Protein AF-A0A538FBY8-F1 (afdb_monomer)

Secondary structure (DSSP, 8-state):
-PPPP----S-SPTT--PPPGGG-PPPPPPP-PPPPPP------------PPP-SS---------PPP----------S--PPP--TTEEEEEEEEBGGG--S--SHHHHHHHHHHHHHHHHHTT-EEEEEEE-SSEEEEEEEESSS-HHHHHHHHHHHHHHHHHHHTT--S-SBSSSPEEEEE-SHHHHHHHHHHHHHHHHHTTS-SSGGG-TTBSHHHHTTSSPPPTTB-HHHHHTTT-SSHHHHHHHHHHHHHHHHHHTT-----------------PPPP-PPP------

Sequence (294 aa):
MSPLPCRQAADCPAGLRFPTRDRLPRPAHRPGPGTWSRTWSRGMSRDPVALRRFGGRFVAESQRATPFPVGSPTLEPMGRTPRIQFSGALYHVTTRGNAKQRVCLDDWDFVALVTRIGETVMRYGWVCHSYCLLGNHFHLSVATPEANLAKGMRILNGSYAQRFNRRYDRVGHVFQGRYGAELLRRHEHMLEVSRYIALNPVRAGICLRPELWPWSSYCATIGLEEPPPWLAVDALLAPFSDGPTRAAVRYGNFVEDGLRELGVRSGSARSVDLVQGHGRADSPRTRPRTRFER

Solvent-accessible surface area (backbone atoms only — not comparable to full-atom values): 18933 Å² total; per-residue (Å²): 139,83,85,81,80,88,85,81,89,78,84,69,81,88,79,81,85,71,87,72,86,88,81,67,87,79,82,79,84,77,84,81,90,79,85,81,83,89,84,87,80,86,85,79,88,77,83,80,85,82,83,83,90,74,83,97,68,94,72,88,77,76,75,75,76,72,77,74,78,93,66,80,79,75,79,69,69,89,63,75,80,80,80,93,68,45,63,63,39,33,31,46,34,38,45,46,14,28,94,68,34,68,70,29,92,50,69,70,42,47,51,53,48,55,52,41,49,43,55,34,31,61,74,64,57,34,46,30,51,36,39,24,54,72,37,25,36,39,40,36,35,36,33,24,61,47,62,45,63,71,62,39,51,51,50,43,54,48,55,49,40,53,51,51,24,67,75,66,78,50,83,83,72,53,46,62,63,81,66,47,73,45,79,45,91,47,72,70,52,50,53,52,49,44,40,50,44,42,43,39,48,35,76,70,67,75,37,96,45,48,78,74,44,85,55,34,41,46,37,32,52,52,67,78,40,83,62,57,96,60,50,36,42,66,75,64,31,51,89,60,32,97,45,68,72,60,4,16,53,47,49,47,51,58,39,49,53,56,41,50,75,71,69,52,75,79,74,85,72,76,80,89,83,81,89,86,86,87,88,83,81,85,80,83,84,82,80,91,79,92,80,86,90,132

Structure (mmCIF, N/CA/C/O backbone):
data_AF-A0A538FBY8-F1
#
_entry.id   AF-A0A538FBY8-F1
#
loop_
_atom_site.group_PDB
_atom_site.id
_atom_site.type_symbol
_atom_site.label_atom_id
_atom_site.label_alt_id
_atom_site.label_comp_id
_atom_site.label_asym_id
_atom_site.label_entity_id
_atom_site.label_seq_id
_atom_site.pdbx_PDB_ins_code
_atom_site.Cartn_x
_atom_site.Cartn_y
_atom_site.Cartn_z
_atom_site.occupancy
_atom_site.B_iso_or_equiv
_atom_site.auth_seq_id
_atom_site.auth_comp_id
_atom_site.auth_asym_id
_atom_site.auth_atom_id
_atom_site.pdbx_PDB_model_num
ATOM 1 N N . MET A 1 1 ? -42.681 20.618 5.984 1.00 40.38 1 MET A N 1
ATOM 2 C CA . MET A 1 1 ? -41.292 20.860 6.432 1.00 40.38 1 MET A CA 1
ATOM 3 C C . MET A 1 1 ? -40.388 19.949 5.620 1.00 40.38 1 MET A C 1
ATOM 5 O O . MET A 1 1 ? -40.337 18.756 5.882 1.00 40.38 1 MET A O 1
ATOM 9 N N . SER A 1 2 ? -39.800 20.489 4.555 1.00 26.11 2 SER A N 1
ATOM 10 C CA . SER A 1 2 ? -38.929 19.758 3.628 1.00 26.11 2 SER A CA 1
ATOM 11 C C . SER A 1 2 ? -37.511 19.642 4.202 1.00 26.11 2 SER A C 1
ATOM 13 O O . SER A 1 2 ? -37.046 20.606 4.815 1.00 26.11 2 SER A O 1
ATOM 15 N N . PRO A 1 3 ? -36.803 18.514 4.016 1.00 31.70 3 PRO A N 1
ATOM 16 C CA . PRO A 1 3 ? -35.420 18.387 4.453 1.00 31.70 3 PRO A CA 1
ATOM 17 C C . PRO A 1 3 ? -34.480 19.161 3.518 1.00 31.70 3 PRO A C 1
ATOM 19 O O . PRO A 1 3 ? -34.626 19.149 2.295 1.00 31.70 3 PRO A O 1
ATOM 22 N N . LEU A 1 4 ? -33.522 19.860 4.125 1.00 29.84 4 LEU A N 1
ATOM 23 C CA . LEU A 1 4 ? -32.499 20.670 3.464 1.00 29.84 4 LEU A CA 1
ATOM 24 C C . LEU A 1 4 ? -31.542 19.800 2.622 1.00 29.84 4 LEU A C 1
ATOM 26 O O . LEU A 1 4 ? -31.175 18.706 3.057 1.00 29.84 4 LEU A O 1
ATOM 30 N N . PRO A 1 5 ? -31.075 20.280 1.455 1.00 32.16 5 PRO A N 1
ATOM 31 C CA . PRO A 1 5 ? -30.118 19.553 0.633 1.00 32.16 5 PRO A CA 1
ATOM 32 C C . PRO A 1 5 ? -28.701 19.627 1.219 1.00 32.16 5 PRO A C 1
ATOM 34 O O . PRO A 1 5 ? -28.205 20.694 1.587 1.00 32.16 5 PRO A O 1
ATOM 37 N N . CYS A 1 6 ? -28.033 18.473 1.256 1.00 27.75 6 CYS A N 1
ATOM 38 C CA . CYS A 1 6 ? -26.624 18.325 1.602 1.00 27.75 6 CYS A CA 1
ATOM 39 C C . CYS A 1 6 ? -25.752 19.053 0.562 1.00 27.75 6 CYS A C 1
ATOM 41 O O . CYS A 1 6 ? -25.480 18.543 -0.523 1.00 27.75 6 CYS A O 1
ATOM 43 N N . ARG A 1 7 ? -25.325 20.276 0.891 1.00 33.34 7 ARG A N 1
ATOM 44 C CA . ARG A 1 7 ? -24.205 20.948 0.230 1.00 33.34 7 ARG A CA 1
ATOM 45 C C . ARG A 1 7 ? -22.910 20.366 0.790 1.00 33.34 7 ARG A C 1
ATOM 47 O O . ARG A 1 7 ? -22.620 20.626 1.949 1.00 33.34 7 ARG A O 1
ATOM 54 N N . GLN A 1 8 ? -22.154 19.625 -0.021 1.00 37.91 8 GLN A N 1
ATOM 55 C CA . GLN A 1 8 ? -20.680 19.647 -0.061 1.00 37.91 8 GLN A CA 1
ATOM 56 C C . GLN A 1 8 ? -20.162 18.637 -1.097 1.00 37.91 8 GLN A C 1
ATOM 58 O O . GLN A 1 8 ? -19.864 17.486 -0.799 1.00 37.91 8 GLN A O 1
ATOM 63 N N . ALA A 1 9 ? -20.050 19.113 -2.337 1.00 33.00 9 ALA A N 1
ATOM 64 C CA . ALA A 1 9 ? -19.231 18.516 -3.392 1.00 33.00 9 ALA A CA 1
ATOM 65 C C . ALA A 1 9 ? -18.114 19.485 -3.844 1.00 33.00 9 ALA A C 1
ATOM 67 O O . ALA A 1 9 ? -17.591 19.346 -4.942 1.00 33.00 9 ALA A O 1
ATOM 68 N N . ALA A 1 10 ? -17.771 20.493 -3.029 1.00 29.11 10 ALA A N 1
ATOM 69 C CA . ALA A 1 10 ? -16.937 21.621 -3.460 1.00 29.11 10 ALA A CA 1
ATOM 70 C C . ALA A 1 10 ? -15.501 21.652 -2.897 1.00 29.11 10 ALA A C 1
ATOM 72 O O . ALA A 1 10 ? -14.718 22.461 -3.373 1.00 29.11 10 ALA A O 1
ATOM 73 N N . ASP A 1 11 ? -15.115 20.753 -1.982 1.00 30.31 11 ASP A N 1
ATOM 74 C CA . ASP A 1 11 ? -13.780 20.781 -1.345 1.00 30.31 11 ASP A CA 1
ATOM 75 C C . ASP A 1 11 ? -12.953 19.504 -1.602 1.00 30.31 11 ASP A C 1
ATOM 77 O O . ASP A 1 11 ? -12.283 18.976 -0.714 1.00 30.31 11 ASP A O 1
ATOM 81 N N . CYS A 1 12 ? -12.992 18.971 -2.828 1.00 31.17 12 CYS A N 1
ATOM 82 C CA . CYS A 1 12 ? -11.960 18.038 -3.290 1.00 31.17 12 CYS A CA 1
ATOM 83 C C . CYS A 1 12 ? -10.823 18.850 -3.930 1.00 31.17 12 CYS A C 1
ATOM 85 O O . CYS A 1 12 ? -11.097 19.578 -4.886 1.00 31.17 12 CYS A O 1
ATOM 87 N N . PRO A 1 13 ? -9.557 18.733 -3.478 1.00 31.58 13 PRO A N 1
ATOM 88 C CA . PRO A 1 13 ? -8.446 19.355 -4.188 1.00 31.58 13 PRO A CA 1
ATOM 89 C C . PRO A 1 13 ? -8.396 18.811 -5.622 1.00 31.58 13 PRO A C 1
ATOM 91 O O . PRO A 1 13 ? -8.328 17.600 -5.852 1.00 31.58 13 PRO A O 1
ATOM 94 N N . ALA A 1 14 ? -8.492 19.725 -6.586 1.00 32.03 14 ALA A N 1
ATOM 95 C CA . ALA A 1 14 ? -8.423 19.428 -8.006 1.00 32.03 14 ALA A CA 1
ATOM 96 C C . ALA A 1 14 ? -7.055 18.808 -8.336 1.00 32.03 14 ALA A C 1
ATOM 98 O O . ALA A 1 14 ? -6.020 19.417 -8.082 1.00 32.03 14 ALA A O 1
ATOM 99 N N . GLY A 1 15 ? -7.049 17.590 -8.888 1.00 31.20 15 GLY A N 1
ATOM 100 C CA . GLY A 1 15 ? -5.815 16.932 -9.340 1.00 31.20 15 GLY A CA 1
ATOM 101 C C . GLY A 1 15 ? -5.874 15.409 -9.457 1.00 31.20 15 GLY A C 1
ATOM 102 O O . GLY A 1 15 ? -5.059 14.824 -10.158 1.00 31.20 15 GLY A O 1
ATOM 103 N N . LEU A 1 16 ? -6.851 14.743 -8.838 1.00 35.12 16 LEU A N 1
ATOM 104 C CA . LEU A 1 16 ? -6.979 13.284 -8.919 1.00 35.12 16 LEU A CA 1
ATOM 105 C C . LEU A 1 16 ? -7.923 12.883 -10.062 1.00 35.12 16 LEU A C 1
ATOM 107 O O . LEU A 1 16 ? -9.131 12.750 -9.867 1.00 35.12 16 LEU A O 1
ATOM 111 N N . ARG A 1 17 ? -7.384 12.702 -11.274 1.00 32.81 17 ARG A N 1
ATOM 112 C CA . ARG A 1 17 ? -8.102 12.016 -12.360 1.00 32.81 17 ARG A CA 1
ATOM 113 C C . ARG A 1 17 ? -7.837 10.514 -12.242 1.00 32.81 17 ARG A C 1
ATOM 115 O O . ARG A 1 17 ? -6.771 10.049 -12.617 1.00 32.81 17 ARG A O 1
ATOM 122 N N . PHE A 1 18 ? -8.807 9.769 -11.717 1.00 42.12 18 PHE A N 1
ATOM 123 C CA . PHE A 1 18 ? -8.836 8.305 -11.801 1.00 42.12 18 PHE A CA 1
ATOM 124 C C . PHE A 1 18 ? -9.577 7.873 -13.080 1.00 42.12 18 PHE A C 1
ATOM 126 O O . PHE A 1 18 ? -10.451 8.618 -13.541 1.00 42.12 18 PHE A O 1
ATOM 133 N N . PRO A 1 19 ? -9.258 6.707 -13.672 1.00 36.34 19 PRO A N 1
ATOM 134 C CA . PRO A 1 19 ? -9.924 6.238 -14.883 1.00 36.34 19 PRO A CA 1
ATOM 135 C C . PRO A 1 19 ? -11.438 6.092 -14.672 1.00 36.34 19 PRO A C 1
ATOM 137 O O . PRO A 1 19 ? -11.906 5.593 -13.647 1.00 36.34 19 PRO A O 1
ATOM 140 N N . THR A 1 20 ? -12.216 6.557 -15.652 1.00 36.16 20 THR A N 1
ATOM 141 C CA . THR A 1 20 ? -13.672 6.421 -15.664 1.00 36.16 20 THR A CA 1
ATOM 142 C C . THR A 1 20 ? -14.097 4.980 -15.946 1.00 36.16 20 THR A C 1
ATOM 144 O O . THR A 1 20 ? -13.416 4.201 -16.610 1.00 36.16 20 THR A O 1
ATOM 147 N N . ARG A 1 21 ? -15.279 4.660 -15.420 1.00 37.44 21 ARG A N 1
ATOM 148 C CA . ARG A 1 21 ? -15.935 3.354 -15.246 1.00 37.44 21 ARG A CA 1
ATOM 149 C C . ARG A 1 21 ? -16.088 2.458 -16.496 1.00 37.44 21 ARG A C 1
ATOM 151 O O . ARG A 1 21 ? -16.527 1.321 -16.356 1.00 37.44 21 ARG A O 1
ATOM 158 N N . ASP A 1 22 ? -15.727 2.918 -17.691 1.00 33.84 22 ASP A N 1
ATOM 159 C CA . ASP A 1 22 ? -16.137 2.299 -18.965 1.00 33.84 22 ASP A CA 1
ATOM 160 C C . ASP A 1 22 ? -15.189 1.214 -19.512 1.00 33.84 22 ASP A C 1
ATOM 162 O O . ASP A 1 22 ? -15.377 0.738 -20.631 1.00 33.84 22 ASP A O 1
ATOM 166 N N . ARG A 1 23 ? -14.176 0.773 -18.750 1.00 35.31 23 ARG A N 1
ATOM 167 C CA . ARG A 1 23 ? -13.201 -0.242 -19.211 1.00 35.31 23 ARG A CA 1
ATOM 168 C C . ARG A 1 23 ? -12.954 -1.417 -18.258 1.00 35.31 23 ARG A C 1
ATOM 170 O O . ARG A 1 23 ? -11.875 -1.998 -18.287 1.00 35.31 23 ARG A O 1
ATOM 177 N N . LEU A 1 24 ? -13.932 -1.820 -17.443 1.00 41.44 24 LEU A N 1
ATOM 178 C CA . LEU A 1 24 ? -13.795 -3.025 -16.608 1.00 41.44 24 LEU A CA 1
ATOM 179 C C . LEU A 1 24 ? -14.890 -4.065 -16.905 1.00 41.44 24 LEU A C 1
ATOM 181 O O . LEU A 1 24 ? -16.078 -3.730 -16.862 1.00 41.44 24 LEU A O 1
ATOM 185 N N . PRO A 1 25 ? -14.536 -5.337 -17.181 1.00 31.50 25 PRO A N 1
ATOM 186 C CA . PRO A 1 25 ? -15.515 -6.414 -17.243 1.00 31.50 25 PRO A CA 1
ATOM 187 C C . PRO A 1 25 ? -16.121 -6.662 -15.854 1.00 31.50 25 PRO A C 1
ATOM 189 O O . PRO A 1 25 ? -15.425 -6.707 -14.840 1.00 31.50 25 PRO A O 1
ATOM 192 N N . ARG A 1 26 ? -17.449 -6.824 -15.809 1.00 30.95 26 ARG A N 1
ATOM 193 C CA . ARG A 1 26 ? -18.202 -7.095 -14.576 1.00 30.95 26 ARG A CA 1
ATOM 194 C C . ARG A 1 26 ? -17.799 -8.460 -13.993 1.00 30.95 2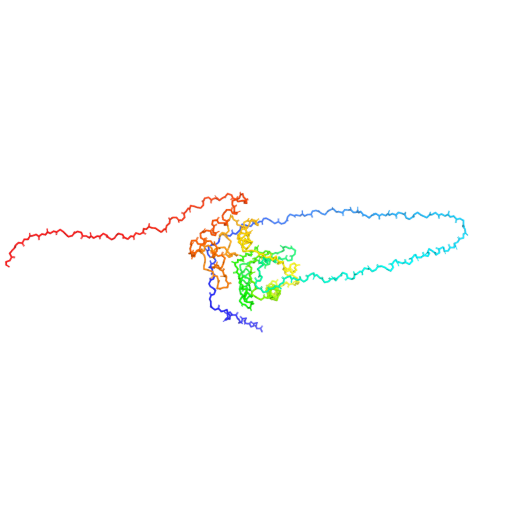6 ARG A C 1
ATOM 196 O O . ARG A 1 26 ? -17.787 -9.436 -14.743 1.00 30.95 26 ARG A O 1
ATOM 203 N N . PRO A 1 27 ? -17.542 -8.586 -12.678 1.00 33.16 27 PRO A N 1
ATOM 204 C CA . PRO A 1 27 ? -17.330 -9.891 -12.068 1.00 33.16 27 PRO A CA 1
ATOM 205 C C . PRO A 1 27 ? -18.638 -10.695 -12.043 1.00 33.16 27 PRO A C 1
ATOM 207 O O . PRO A 1 27 ? -19.702 -10.178 -11.698 1.00 33.16 27 PRO A O 1
ATOM 210 N N . ALA A 1 28 ? -18.545 -11.972 -12.415 1.00 35.59 28 ALA A N 1
ATOM 211 C CA . ALA A 1 28 ? -19.659 -12.911 -12.421 1.00 35.59 28 ALA A CA 1
ATOM 212 C C . ALA A 1 28 ? -20.230 -13.133 -11.006 1.00 35.59 28 ALA A C 1
ATOM 214 O O . ALA A 1 28 ? -19.491 -13.284 -10.029 1.00 35.59 28 ALA A O 1
ATOM 215 N N . HIS A 1 29 ? -21.561 -13.184 -10.912 1.00 33.16 29 HIS A N 1
ATOM 216 C CA . HIS A 1 29 ? -22.292 -13.563 -9.704 1.00 33.16 29 HIS A CA 1
ATOM 217 C C . HIS A 1 29 ? -21.871 -14.961 -9.222 1.00 33.16 29 HIS A C 1
ATOM 219 O O . HIS A 1 29 ? -21.860 -15.912 -10.002 1.00 33.16 29 HIS A O 1
ATOM 225 N N . ARG A 1 30 ? -21.571 -15.108 -7.923 1.00 34.31 30 ARG A N 1
ATOM 226 C CA . ARG A 1 30 ? -21.484 -16.424 -7.266 1.00 34.31 30 ARG A CA 1
ATOM 227 C C . ARG A 1 30 ? -22.838 -16.819 -6.651 1.00 34.31 30 ARG A C 1
ATOM 229 O O . ARG A 1 30 ? -23.560 -15.924 -6.207 1.00 34.31 30 ARG A O 1
ATOM 236 N N . PRO A 1 31 ? -23.171 -18.125 -6.595 1.00 32.53 31 PRO A N 1
ATOM 237 C CA . PRO A 1 31 ? -24.437 -18.611 -6.053 1.00 32.53 31 PRO A CA 1
ATOM 238 C C . PRO A 1 31 ? -24.503 -18.506 -4.520 1.00 32.53 31 PRO A C 1
ATOM 240 O O . PRO A 1 31 ? -23.477 -18.451 -3.841 1.00 32.53 31 PRO A O 1
ATOM 243 N N . GLY A 1 32 ? -25.738 -18.447 -4.009 1.00 33.09 32 GLY A N 1
ATOM 244 C CA . GLY A 1 32 ? -26.102 -18.155 -2.620 1.00 33.09 32 GLY A CA 1
ATOM 245 C C . GLY A 1 32 ? -25.770 -19.237 -1.574 1.00 33.09 32 GLY A C 1
ATOM 246 O O . GLY A 1 32 ? -25.189 -20.274 -1.891 1.00 33.09 32 GLY A O 1
ATOM 247 N N . PRO A 1 33 ? -26.109 -18.978 -0.296 1.00 34.19 33 PRO A N 1
ATOM 248 C CA . PRO A 1 33 ? -25.604 -19.732 0.847 1.00 34.19 33 PRO A CA 1
ATOM 249 C C . PRO A 1 33 ? -26.336 -21.068 1.040 1.00 34.19 33 PRO A C 1
ATOM 251 O O . PRO A 1 33 ? -27.533 -21.101 1.315 1.00 34.19 33 PRO A O 1
ATOM 254 N N . GLY A 1 34 ? -25.586 -22.168 0.953 1.00 29.89 34 GLY A N 1
ATOM 255 C CA . GLY A 1 34 ? -26.026 -23.496 1.377 1.00 29.89 34 GLY A CA 1
ATOM 256 C C . GLY A 1 34 ? -26.113 -23.607 2.903 1.00 29.89 34 GLY A C 1
ATOM 257 O O . GLY A 1 34 ? -25.235 -23.155 3.640 1.00 29.89 34 GLY A O 1
ATOM 258 N N . THR A 1 35 ? -27.207 -24.205 3.355 1.00 28.14 35 THR A N 1
ATOM 259 C CA . THR A 1 35 ? -27.582 -24.528 4.735 1.00 28.14 35 THR A CA 1
ATOM 260 C C . THR A 1 35 ? -26.558 -25.420 5.440 1.00 28.14 35 THR A C 1
ATOM 262 O O . THR A 1 35 ? -26.273 -26.520 4.974 1.00 28.14 35 THR A O 1
ATOM 265 N N . TRP A 1 36 ? -26.066 -24.989 6.604 1.00 28.16 36 TRP A N 1
ATOM 266 C CA . TRP A 1 36 ? -25.273 -25.825 7.510 1.00 28.16 36 TRP A CA 1
ATOM 267 C C . TRP A 1 36 ? -26.183 -26.454 8.569 1.00 28.16 36 TRP A C 1
ATOM 269 O O . TRP A 1 36 ? -26.806 -25.755 9.371 1.00 28.16 36 TRP A O 1
ATOM 279 N N . SER A 1 37 ? -26.262 -27.784 8.565 1.00 28.20 37 SER A N 1
ATOM 280 C CA . SER A 1 37 ? -26.958 -28.588 9.566 1.00 28.20 37 SER A CA 1
ATOM 281 C C . SER A 1 37 ? -26.203 -28.591 10.897 1.00 28.20 37 SER A C 1
ATOM 283 O O . SER A 1 37 ? -24.996 -28.828 10.959 1.00 28.20 37 SER A O 1
ATOM 285 N N . ARG A 1 38 ? -26.950 -28.337 11.974 1.00 29.95 38 ARG A N 1
ATOM 286 C CA . ARG A 1 38 ? -26.519 -28.425 13.371 1.00 29.95 38 ARG A CA 1
ATOM 287 C C . ARG A 1 38 ? -26.407 -29.887 13.794 1.00 29.95 38 ARG A C 1
ATOM 289 O O . ARG A 1 38 ? -27.424 -30.563 13.787 1.00 29.95 38 ARG A O 1
ATOM 296 N N . THR A 1 39 ? -25.251 -30.303 14.300 1.00 27.92 39 THR A N 1
ATOM 297 C CA . THR A 1 39 ? -25.137 -31.376 15.305 1.00 27.92 39 THR A CA 1
ATOM 298 C C . THR A 1 39 ? -23.788 -31.267 16.009 1.00 27.92 39 THR A C 1
ATOM 300 O O . THR A 1 39 ? -22.769 -31.654 15.451 1.00 27.92 39 THR A O 1
ATOM 303 N N . TRP A 1 40 ? -23.785 -30.761 17.241 1.00 26.30 40 TRP A N 1
ATOM 304 C CA . TRP A 1 40 ? -22.757 -31.081 18.231 1.00 26.30 40 TRP A CA 1
ATOM 305 C C . TRP A 1 40 ? -23.472 -31.355 19.550 1.00 26.30 40 TRP A C 1
ATOM 307 O O . TRP A 1 40 ? -23.986 -30.452 20.209 1.00 26.30 40 TRP A O 1
ATOM 317 N N . SER A 1 41 ? -23.551 -32.639 19.877 1.00 30.52 41 SER A N 1
ATOM 318 C CA . SER A 1 41 ? -24.074 -33.164 21.129 1.00 30.52 41 SER A CA 1
ATOM 319 C C . SER A 1 41 ? -22.909 -33.471 22.066 1.00 30.52 41 SER A C 1
ATOM 321 O O . SER A 1 41 ? -21.999 -34.197 21.693 1.00 30.52 41 SER A O 1
ATOM 323 N N . ARG A 1 42 ? -23.012 -32.933 23.287 1.00 31.31 42 ARG A N 1
ATOM 324 C CA . ARG A 1 42 ? -22.592 -33.500 24.583 1.00 31.31 42 ARG A CA 1
ATOM 325 C C . ARG A 1 42 ? -21.172 -34.079 24.708 1.00 31.31 42 ARG A C 1
ATOM 327 O O . ARG A 1 42 ? -20.890 -35.186 24.278 1.00 31.31 42 ARG A O 1
ATOM 334 N N . GLY A 1 43 ? -20.368 -33.391 25.517 1.00 29.23 43 GLY A N 1
ATOM 335 C CA . GLY A 1 43 ? -19.177 -33.928 26.176 1.00 29.23 43 GLY A CA 1
ATOM 336 C C . GLY A 1 43 ? -18.952 -33.240 27.525 1.00 29.23 43 GLY A C 1
ATOM 337 O O . GLY A 1 43 ? -17.972 -32.529 27.697 1.00 29.23 43 GLY A O 1
ATOM 338 N N . MET A 1 44 ? -19.900 -33.375 28.459 1.00 31.19 44 MET A N 1
ATOM 339 C CA . MET A 1 44 ? -19.681 -33.033 29.871 1.00 31.19 44 MET A CA 1
ATOM 340 C C . MET A 1 44 ? -19.104 -34.271 30.562 1.00 31.19 44 MET A C 1
ATOM 342 O O . MET A 1 44 ? -19.831 -35.244 30.759 1.00 31.19 44 MET A O 1
ATOM 346 N N . SER A 1 45 ? -17.817 -34.235 30.918 1.00 32.88 45 SER A N 1
ATOM 347 C CA . SER A 1 45 ? -17.241 -35.197 31.860 1.00 32.88 45 SER A CA 1
ATOM 348 C C . SER A 1 45 ? -17.834 -34.936 33.245 1.00 32.88 45 SER A C 1
ATOM 350 O O . SER A 1 45 ? -17.769 -33.815 33.753 1.00 32.88 45 SER A O 1
ATOM 352 N N . ARG A 1 46 ? -18.467 -35.955 33.826 1.00 35.84 46 ARG A N 1
ATOM 353 C CA . ARG A 1 46 ? -18.857 -36.006 35.236 1.00 35.84 46 ARG A CA 1
ATOM 354 C C . ARG A 1 46 ? -17.904 -36.987 35.903 1.00 35.84 46 ARG A C 1
ATOM 356 O O . ARG A 1 46 ? -18.126 -38.188 35.792 1.00 35.84 46 ARG A O 1
ATOM 363 N N . ASP A 1 47 ? -16.890 -36.487 36.595 1.00 38.88 47 ASP A N 1
ATOM 364 C CA . ASP A 1 47 ? -16.117 -37.323 37.511 1.00 38.88 47 ASP A CA 1
ATOM 365 C C . ASP A 1 47 ? -16.908 -37.474 38.822 1.00 38.88 47 ASP A C 1
ATOM 367 O O . ASP A 1 47 ? -17.253 -36.467 39.451 1.00 38.88 47 ASP A O 1
ATOM 371 N N . PRO A 1 48 ? -17.259 -38.699 39.250 1.00 40.56 48 PRO A N 1
ATOM 372 C CA . PRO A 1 48 ? -17.914 -38.910 40.530 1.00 40.56 48 PRO A CA 1
ATOM 373 C C . PRO A 1 48 ? -16.890 -38.826 41.669 1.00 40.56 48 PRO A C 1
ATOM 375 O O . PRO A 1 48 ? -15.916 -39.576 41.720 1.00 40.56 48 PRO A O 1
ATOM 378 N N . VAL A 1 49 ? -17.147 -37.934 42.627 1.00 44.09 49 VAL A N 1
ATOM 379 C CA . VAL A 1 49 ? -16.429 -37.879 43.906 1.00 44.09 49 VAL A CA 1
ATOM 380 C C . VAL A 1 49 ? -16.725 -39.160 44.690 1.00 44.09 49 VAL A C 1
ATOM 382 O O . VAL A 1 49 ? -17.858 -39.404 45.105 1.00 44.09 49 VAL A O 1
ATOM 385 N N . ALA A 1 50 ? -15.701 -39.985 44.899 1.00 36.47 50 ALA A N 1
ATOM 386 C CA . ALA A 1 50 ? -15.788 -41.179 45.728 1.00 36.47 50 ALA A CA 1
ATOM 387 C C . ALA A 1 50 ? -15.755 -40.799 47.220 1.00 36.47 50 ALA A C 1
ATOM 389 O O . ALA A 1 50 ? -14.708 -40.457 47.766 1.00 36.47 50 ALA A O 1
ATOM 390 N N . LEU A 1 51 ? -16.902 -40.886 47.894 1.00 35.78 51 LEU A N 1
ATOM 391 C CA . LEU A 1 51 ? -17.002 -40.830 49.355 1.00 35.78 51 LEU A CA 1
ATOM 392 C C . LEU A 1 51 ? -16.726 -42.221 49.944 1.00 35.78 51 LEU A C 1
ATOM 394 O O . LEU A 1 51 ? -17.481 -43.162 49.703 1.00 35.78 51 LEU A O 1
ATOM 398 N N . ARG A 1 52 ? -15.671 -42.352 50.759 1.00 37.56 52 ARG A N 1
ATOM 399 C CA . ARG A 1 52 ? -15.479 -43.507 51.653 1.00 37.56 52 ARG A CA 1
ATOM 400 C C . ARG A 1 52 ? -15.873 -43.128 53.077 1.00 37.56 52 ARG A C 1
ATOM 402 O O . ARG A 1 52 ? -15.505 -42.070 53.575 1.00 37.56 52 ARG A O 1
ATOM 409 N N . ARG A 1 53 ? -16.626 -44.017 53.726 1.00 32.53 53 ARG A N 1
ATOM 410 C CA . ARG A 1 53 ? -17.130 -43.879 55.096 1.00 32.53 53 ARG A CA 1
ATOM 411 C C . ARG A 1 53 ? -16.261 -44.725 56.029 1.00 32.53 53 ARG A C 1
ATOM 413 O O . ARG A 1 53 ? -16.170 -45.930 55.823 1.00 32.53 53 ARG A O 1
ATOM 420 N N . PHE A 1 54 ? -15.679 -44.117 57.061 1.00 35.84 54 PHE A N 1
ATOM 421 C CA . PHE A 1 54 ? -15.093 -44.828 58.202 1.00 35.84 54 PHE A CA 1
ATOM 422 C C . PHE A 1 54 ? -15.533 -44.160 59.513 1.00 35.84 54 PHE A C 1
ATOM 424 O O . PHE A 1 54 ? -15.378 -42.958 59.686 1.00 35.84 54 PHE A O 1
ATOM 431 N N . GLY A 1 55 ? -16.111 -44.957 60.417 1.00 44.34 55 GLY A N 1
ATOM 432 C CA . GLY A 1 55 ? -16.049 -44.758 61.871 1.00 44.34 55 GLY A CA 1
ATOM 433 C C . GLY A 1 55 ? -16.457 -43.406 62.474 1.00 44.34 55 GLY A C 1
ATOM 434 O O . GLY A 1 55 ? -15.650 -42.791 63.154 1.00 44.34 55 GLY A O 1
ATOM 435 N N . GLY A 1 56 ? -17.716 -42.985 62.327 1.00 50.75 56 GLY A N 1
ATOM 436 C CA . GLY A 1 56 ? -18.494 -42.355 63.415 1.00 50.75 56 GLY A CA 1
ATOM 437 C C . GLY A 1 56 ? -18.010 -41.080 64.137 1.00 50.75 56 GLY A C 1
ATOM 438 O O . GLY A 1 56 ? -18.649 -40.718 65.121 1.00 50.75 56 GLY A O 1
ATOM 439 N N . ARG A 1 57 ? -16.957 -40.373 63.707 1.00 41.62 57 ARG A N 1
ATOM 440 C CA . ARG A 1 57 ? -16.562 -39.062 64.263 1.00 41.62 57 ARG A CA 1
ATOM 441 C C . ARG A 1 57 ? -16.022 -38.147 63.165 1.00 41.62 57 ARG A C 1
ATOM 443 O O . ARG A 1 57 ? -15.060 -38.491 62.489 1.00 41.62 57 ARG A O 1
ATOM 450 N N . PHE A 1 58 ? -16.634 -36.975 63.001 1.00 38.09 58 PHE A N 1
ATOM 451 C CA . PHE A 1 58 ? -16.109 -35.916 62.141 1.00 38.09 58 PHE A CA 1
ATOM 452 C C . PHE A 1 58 ? -15.064 -35.122 62.927 1.00 38.09 58 PHE A C 1
ATOM 454 O O . PHE A 1 58 ? -15.411 -34.378 63.841 1.00 38.09 58 PHE A O 1
ATOM 461 N N . VAL A 1 59 ? -13.791 -35.279 62.574 1.00 43.75 59 VAL A N 1
ATOM 462 C CA . VAL A 1 59 ? -12.736 -34.329 62.933 1.00 43.75 59 VAL A CA 1
ATOM 463 C C . VAL A 1 59 ? -12.256 -33.739 61.616 1.00 43.75 59 VAL A C 1
ATOM 465 O O . VAL A 1 59 ? -11.814 -34.473 60.735 1.00 43.75 59 VAL A O 1
ATOM 468 N N . ALA A 1 60 ? -12.427 -32.429 61.439 1.00 40.62 60 ALA A N 1
ATOM 469 C CA . ALA A 1 60 ? -11.893 -31.734 60.279 1.00 40.62 60 ALA A CA 1
ATOM 470 C C . ALA A 1 60 ? -10.369 -31.692 60.419 1.00 40.62 60 ALA A C 1
ATOM 472 O O . ALA A 1 60 ? -9.824 -30.882 61.166 1.00 40.62 60 ALA A O 1
ATOM 473 N N . GLU A 1 61 ? -9.687 -32.599 59.731 1.00 40.28 61 GLU A N 1
ATOM 474 C CA . GLU A 1 61 ? -8.244 -32.534 59.575 1.00 40.28 61 GLU A CA 1
ATOM 475 C C . GLU A 1 61 ? -7.941 -31.335 58.675 1.00 40.28 61 GLU A C 1
ATOM 477 O O . GLU A 1 61 ? -8.149 -31.369 57.459 1.00 40.28 61 GLU A O 1
ATOM 482 N N . SER A 1 62 ? -7.542 -30.220 59.293 1.00 51.53 62 SER A N 1
ATOM 483 C CA . SER A 1 62 ? -7.067 -29.063 58.553 1.00 51.53 62 SER A CA 1
ATOM 484 C C . SER A 1 62 ? -5.764 -29.469 57.879 1.00 51.53 62 SER A C 1
ATOM 486 O O . SER A 1 62 ? -4.695 -29.543 58.485 1.00 51.53 62 SER A O 1
ATOM 488 N N . GLN A 1 63 ? -5.864 -29.777 56.590 1.00 48.53 63 GLN A N 1
ATOM 489 C CA . GLN A 1 63 ? -4.704 -29.829 55.725 1.00 48.53 63 GLN A CA 1
ATOM 490 C C . GLN A 1 63 ? -4.052 -28.452 55.825 1.00 48.53 63 GLN A C 1
ATOM 492 O O . GLN A 1 63 ? -4.580 -27.464 55.312 1.00 48.53 63 GLN A O 1
ATOM 497 N N . ARG A 1 64 ? -2.949 -28.362 56.576 1.00 47.12 64 ARG A N 1
ATOM 498 C CA . ARG A 1 64 ? -2.116 -27.164 56.607 1.00 47.12 64 ARG A CA 1
ATOM 499 C C . ARG A 1 64 ? -1.724 -26.898 55.166 1.00 47.12 64 ARG A C 1
ATOM 501 O O . ARG A 1 64 ? -0.948 -27.658 54.590 1.00 47.12 64 ARG A O 1
ATOM 508 N N . ALA A 1 65 ? -2.293 -25.844 54.593 1.00 43.88 65 ALA A N 1
ATOM 509 C CA . ALA A 1 65 ? -1.822 -25.300 53.340 1.00 43.88 65 ALA A CA 1
ATOM 510 C C . ALA A 1 65 ? -0.322 -25.051 53.512 1.00 43.88 65 ALA A C 1
ATOM 512 O O . ALA A 1 65 ? 0.098 -24.273 54.371 1.00 43.88 65 ALA A O 1
ATOM 513 N N . THR A 1 66 ? 0.487 -25.773 52.745 1.00 52.41 66 THR A N 1
ATOM 514 C CA . THR A 1 66 ? 1.896 -25.440 52.571 1.00 52.41 66 THR A CA 1
ATOM 515 C C . THR A 1 66 ? 1.967 -23.964 52.183 1.00 52.41 66 THR A C 1
ATOM 517 O O . THR A 1 66 ? 1.202 -23.562 51.298 1.00 52.41 66 THR A O 1
ATOM 520 N N . PRO A 1 67 ? 2.830 -23.143 52.807 1.00 47.59 67 PRO A N 1
ATOM 521 C CA . PRO A 1 67 ? 3.038 -21.784 52.339 1.00 47.59 67 PRO A CA 1
ATOM 522 C C . PRO A 1 67 ? 3.401 -21.873 50.860 1.00 47.59 67 PRO A C 1
ATOM 524 O O . PRO A 1 67 ? 4.322 -22.609 50.498 1.00 47.59 67 PRO A O 1
ATOM 527 N N . PHE A 1 68 ? 2.640 -21.191 50.004 1.00 44.75 68 PHE A N 1
ATOM 528 C CA . PHE A 1 68 ? 3.018 -21.027 48.608 1.00 44.75 68 PHE A CA 1
ATOM 529 C C . PHE A 1 68 ? 4.486 -20.587 48.572 1.00 44.75 68 PHE A C 1
ATOM 531 O O . PHE A 1 68 ? 4.851 -19.701 49.353 1.00 44.75 68 PHE A O 1
ATOM 538 N N . PRO A 1 69 ? 5.340 -21.196 47.732 1.00 52.56 69 PRO A N 1
ATOM 539 C CA . PRO A 1 69 ? 6.704 -20.726 47.598 1.00 52.56 69 PRO A CA 1
ATOM 540 C C . PRO A 1 69 ? 6.637 -19.254 47.194 1.00 52.56 69 PRO A C 1
ATOM 542 O O . PRO A 1 69 ? 6.126 -18.909 46.129 1.00 52.56 69 PRO A O 1
ATOM 545 N N . VAL A 1 70 ? 7.107 -18.378 48.083 1.00 56.31 70 VAL A N 1
ATOM 546 C CA . VAL A 1 70 ? 7.314 -16.960 47.793 1.00 56.31 70 VAL A CA 1
ATOM 547 C C . VAL A 1 70 ? 8.537 -16.897 46.882 1.00 56.31 70 VAL A C 1
ATOM 549 O O . VAL A 1 70 ? 9.665 -16.700 47.317 1.00 56.31 70 VAL A O 1
ATOM 552 N N . GLY A 1 71 ? 8.300 -17.188 45.608 1.00 50.28 71 GLY A N 1
ATOM 553 C CA . GLY A 1 71 ? 9.249 -17.118 44.510 1.00 50.28 71 GLY A CA 1
ATOM 554 C C . GLY A 1 71 ? 8.521 -16.484 43.336 1.00 50.28 71 GLY A C 1
ATOM 555 O O . GLY A 1 71 ? 7.647 -17.099 42.735 1.00 50.28 71 GLY A O 1
ATOM 556 N N . SER A 1 72 ? 8.825 -15.212 43.104 1.00 57.56 72 SER A N 1
ATOM 557 C CA . SER A 1 72 ? 8.197 -14.275 42.174 1.00 57.56 72 SER A CA 1
ATOM 558 C C . SER A 1 72 ? 7.727 -14.871 40.838 1.00 57.56 72 SER A C 1
ATOM 560 O O . SER A 1 72 ? 8.552 -15.411 40.102 1.00 57.56 72 SER A O 1
ATOM 562 N N . PRO A 1 73 ? 6.482 -14.616 40.394 1.00 52.69 73 PRO A N 1
ATOM 563 C CA . PRO A 1 73 ? 6.274 -14.317 38.995 1.00 52.69 73 PRO A CA 1
ATOM 564 C C . PRO A 1 73 ? 6.702 -12.862 38.826 1.00 52.69 73 PRO A C 1
ATOM 566 O O . PRO A 1 73 ? 6.011 -11.937 39.260 1.00 52.69 73 PRO A O 1
ATOM 569 N N . THR A 1 74 ? 7.879 -12.640 38.248 1.00 58.69 74 THR A N 1
ATOM 570 C CA . THR A 1 74 ? 8.189 -11.348 37.636 1.00 58.69 74 THR A CA 1
ATOM 571 C C . THR A 1 74 ? 6.950 -10.948 36.839 1.00 58.69 74 THR A C 1
ATOM 573 O O . THR A 1 74 ? 6.445 -11.754 36.056 1.00 58.69 74 THR A O 1
ATOM 576 N N . LEU A 1 75 ? 6.396 -9.766 37.115 1.00 59.03 75 LEU A N 1
ATOM 577 C CA . LEU A 1 75 ? 5.315 -9.186 36.329 1.00 59.03 75 LEU A CA 1
ATOM 578 C C . LEU A 1 75 ? 5.843 -9.035 34.904 1.00 59.03 75 LEU A C 1
ATOM 580 O O . LEU A 1 75 ? 6.413 -8.002 34.563 1.00 59.03 75 LEU A O 1
ATOM 584 N N . GLU A 1 76 ? 5.707 -10.083 34.092 1.00 61.44 76 GLU A N 1
ATOM 585 C CA . GLU A 1 76 ? 5.901 -9.992 32.657 1.00 61.44 76 GLU A CA 1
ATOM 586 C C . GLU A 1 76 ? 4.988 -8.853 32.210 1.00 61.44 76 GLU A C 1
ATOM 588 O O . GLU A 1 76 ? 3.773 -8.919 32.453 1.00 61.44 76 GLU A O 1
ATOM 593 N N . PRO A 1 77 ? 5.538 -7.754 31.670 1.00 60.66 77 PRO A N 1
ATOM 594 C CA . PRO A 1 77 ? 4.734 -6.602 31.334 1.00 60.66 77 PRO A CA 1
ATOM 595 C C . PRO A 1 77 ? 3.627 -7.059 30.384 1.00 60.66 77 PRO A C 1
ATOM 597 O O . PRO A 1 77 ? 3.867 -7.416 29.237 1.00 60.66 77 PRO A O 1
ATOM 600 N N . MET A 1 78 ? 2.380 -7.018 30.865 1.00 70.00 78 MET A N 1
ATOM 601 C CA . MET A 1 78 ? 1.181 -7.381 30.096 1.00 70.00 78 MET A CA 1
ATOM 602 C C . MET A 1 78 ? 0.939 -6.442 28.898 1.00 70.00 78 MET A C 1
ATOM 604 O O . MET A 1 78 ? 0.004 -6.623 28.112 1.00 70.00 78 MET A O 1
ATOM 608 N N . GLY A 1 79 ? 1.775 -5.412 28.753 1.00 59.91 79 GLY A N 1
ATOM 609 C CA . GLY A 1 79 ? 1.849 -4.574 27.575 1.00 59.91 79 GLY A CA 1
ATOM 610 C C . GLY A 1 79 ? 2.427 -5.356 26.402 1.00 59.91 79 GLY A C 1
ATOM 611 O O . GLY A 1 79 ? 3.529 -5.887 26.457 1.00 59.91 79 GLY A O 1
ATOM 612 N N . ARG A 1 80 ? 1.694 -5.384 25.289 1.00 68.75 80 ARG A N 1
ATOM 613 C CA . ARG A 1 80 ? 2.231 -5.910 24.027 1.00 68.75 80 ARG A CA 1
ATOM 614 C C . ARG A 1 80 ? 3.536 -5.190 23.689 1.00 68.75 80 ARG A C 1
ATOM 616 O O . ARG A 1 80 ? 3.562 -3.961 23.751 1.00 68.75 80 ARG A O 1
ATOM 623 N N . THR A 1 81 ? 4.541 -5.940 23.234 1.00 74.12 81 THR A N 1
ATOM 624 C CA . THR A 1 81 ? 5.850 -5.416 22.824 1.00 74.12 81 THR A CA 1
ATOM 625 C C . THR A 1 81 ? 5.699 -4.142 21.982 1.00 74.12 81 THR A C 1
ATOM 627 O O . THR A 1 81 ? 4.895 -4.131 21.030 1.00 74.12 81 THR A O 1
ATOM 630 N N . PRO A 1 82 ? 6.421 -3.059 22.328 1.00 78.62 82 PRO A N 1
ATOM 631 C CA . PRO A 1 82 ? 6.445 -1.842 21.532 1.00 78.62 82 PRO A CA 1
ATOM 632 C C . PRO A 1 82 ? 6.815 -2.151 20.083 1.00 78.62 82 PRO A C 1
ATOM 634 O O . PRO A 1 82 ? 7.647 -3.013 19.803 1.00 78.62 82 PRO A O 1
ATOM 637 N N . ARG A 1 83 ? 6.176 -1.458 19.138 1.00 83.81 83 ARG A N 1
ATOM 638 C CA . ARG A 1 83 ? 6.536 -1.611 17.728 1.00 83.81 83 ARG A CA 1
ATOM 639 C C . ARG A 1 83 ? 7.892 -0.969 17.492 1.00 83.81 83 ARG A C 1
ATOM 641 O O . ARG A 1 83 ? 8.103 0.166 17.912 1.00 83.81 83 ARG A O 1
ATOM 648 N N . ILE A 1 84 ? 8.761 -1.684 16.790 1.00 87.06 84 ILE A N 1
ATOM 649 C CA . ILE A 1 84 ? 10.049 -1.154 16.357 1.00 87.06 84 ILE A CA 1
ATOM 650 C C . ILE A 1 84 ? 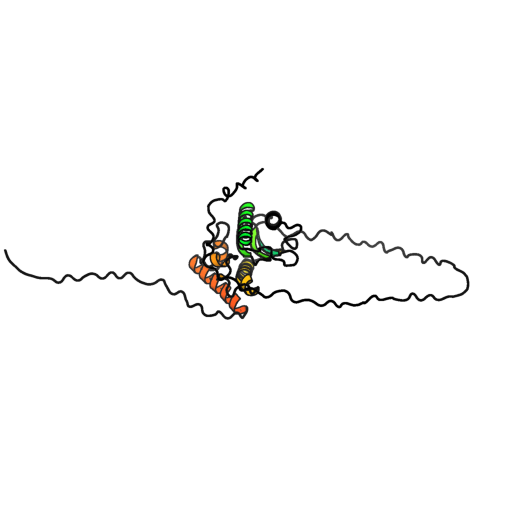9.766 -0.014 15.382 1.00 87.06 84 ILE A C 1
ATOM 652 O O . ILE A 1 84 ? 9.122 -0.226 14.355 1.00 87.06 84 ILE A O 1
ATOM 656 N N . GLN A 1 85 ? 10.208 1.188 15.738 1.00 89.94 85 GLN A N 1
ATOM 657 C CA . GLN A 1 85 ? 10.151 2.347 14.864 1.00 89.94 85 GLN A CA 1
ATOM 658 C C . GLN A 1 85 ? 11.375 3.233 15.067 1.00 89.94 85 GLN A C 1
ATOM 660 O O . GLN A 1 85 ? 11.685 3.618 16.191 1.00 89.94 85 GLN A O 1
ATOM 665 N N . PHE A 1 86 ? 12.067 3.546 13.978 1.00 90.69 86 PHE A N 1
ATOM 666 C CA . PHE A 1 86 ? 13.231 4.427 13.964 1.00 90.69 86 PHE A CA 1
ATOM 667 C C . PHE A 1 86 ? 13.275 5.214 12.649 1.00 90.69 86 PHE A C 1
ATOM 669 O O . PHE A 1 86 ? 12.539 4.911 11.708 1.00 90.69 86 PHE A O 1
ATOM 676 N N . SER A 1 87 ? 14.090 6.266 12.617 1.00 93.19 87 SER A N 1
ATOM 677 C CA . SER A 1 87 ? 14.259 7.127 11.443 1.00 93.19 87 SER A CA 1
ATOM 678 C C . SER A 1 87 ? 14.857 6.353 10.264 1.00 93.19 87 SER A C 1
ATOM 680 O O . SER A 1 87 ? 15.781 5.565 10.447 1.00 93.19 87 SER A O 1
ATOM 682 N N . GLY A 1 88 ? 14.306 6.550 9.065 1.00 91.81 88 GLY A N 1
ATOM 683 C CA . GLY A 1 88 ? 14.743 5.871 7.840 1.00 91.81 88 GLY A CA 1
ATOM 684 C C . GLY A 1 88 ? 14.343 4.395 7.746 1.00 91.81 88 GLY A C 1
ATOM 685 O O . GLY A 1 88 ? 14.779 3.699 6.834 1.00 91.81 88 GLY A O 1
ATOM 686 N N . ALA A 1 89 ? 13.523 3.894 8.670 1.00 94.00 89 ALA A N 1
ATOM 687 C CA . ALA A 1 89 ? 13.092 2.505 8.656 1.00 94.00 89 ALA A CA 1
ATOM 688 C C . ALA A 1 89 ? 12.137 2.208 7.490 1.00 94.00 89 ALA A C 1
ATOM 690 O O . ALA A 1 89 ? 11.257 3.009 7.171 1.00 94.00 89 ALA A O 1
ATOM 691 N N . LEU A 1 90 ? 12.281 1.017 6.910 1.00 95.75 90 LEU A N 1
ATOM 692 C CA . LEU A 1 90 ? 11.463 0.508 5.815 1.00 95.75 90 LEU A CA 1
ATOM 693 C C . LEU A 1 90 ? 10.558 -0.625 6.316 1.00 95.75 90 LEU A C 1
ATOM 695 O O . LEU A 1 90 ? 11.014 -1.509 7.044 1.00 95.75 90 LEU A O 1
ATOM 699 N N . TYR A 1 91 ? 9.285 -0.620 5.919 1.00 97.25 91 TYR A N 1
ATOM 700 C CA . TYR A 1 91 ? 8.287 -1.564 6.418 1.00 97.25 91 TYR A CA 1
ATOM 701 C C . TYR A 1 91 ? 7.434 -2.178 5.319 1.00 97.25 91 TYR A C 1
ATOM 703 O O . TYR A 1 91 ? 6.944 -1.479 4.431 1.00 97.25 91 TYR A O 1
ATOM 711 N N . HIS A 1 92 ? 7.126 -3.464 5.487 1.00 97.75 92 HIS A N 1
ATOM 712 C CA . HIS A 1 92 ? 5.931 -4.072 4.913 1.00 97.75 92 HIS A CA 1
ATOM 713 C C . HIS A 1 92 ? 4.776 -3.940 5.902 1.00 97.75 92 HIS A C 1
ATOM 715 O O . HIS A 1 92 ? 4.773 -4.544 6.977 1.00 97.75 92 HIS A O 1
ATOM 721 N N . VAL A 1 93 ? 3.786 -3.125 5.551 1.00 97.94 93 VAL A N 1
ATOM 722 C CA . VAL A 1 93 ? 2.610 -2.871 6.384 1.00 97.94 93 VAL A CA 1
ATOM 723 C C . VAL A 1 93 ? 1.430 -3.667 5.863 1.00 97.94 93 VAL A C 1
ATOM 725 O O . VAL A 1 93 ? 1.137 -3.648 4.670 1.00 97.94 93 VAL A O 1
ATOM 728 N N . THR A 1 94 ? 0.703 -4.319 6.768 1.00 97.88 94 THR A N 1
ATOM 729 C CA . THR A 1 94 ? -0.511 -5.072 6.442 1.00 97.88 94 THR A CA 1
ATOM 730 C C . THR A 1 94 ? -1.653 -4.709 7.383 1.00 97.88 94 THR A C 1
ATOM 732 O O . THR A 1 94 ? -1.478 -4.561 8.594 1.00 97.88 94 THR A O 1
ATOM 735 N N . THR A 1 95 ? -2.858 -4.554 6.842 1.00 97.50 95 THR A N 1
ATOM 736 C CA . THR A 1 95 ? -4.073 -4.324 7.639 1.00 97.50 95 THR A CA 1
ATOM 737 C C . THR A 1 95 ? -5.216 -5.137 7.062 1.00 97.50 95 THR A C 1
ATOM 739 O O . THR A 1 95 ? -5.433 -5.109 5.857 1.00 97.50 95 THR A O 1
ATOM 742 N N . ARG A 1 96 ? -5.980 -5.825 7.917 1.00 97.38 96 ARG A N 1
ATOM 743 C CA . ARG A 1 96 ? -7.077 -6.717 7.515 1.00 97.38 96 ARG A CA 1
ATOM 744 C C . ARG A 1 96 ? -8.387 -6.372 8.212 1.00 97.38 96 ARG A C 1
ATOM 746 O O . ARG A 1 96 ? -8.392 -5.955 9.371 1.00 97.38 96 ARG A O 1
ATOM 753 N N . GLY A 1 97 ? -9.490 -6.575 7.503 1.00 97.50 97 GLY A N 1
ATOM 754 C CA . GLY A 1 97 ? -10.850 -6.423 7.997 1.00 97.50 97 GLY A CA 1
ATOM 755 C C . GLY A 1 97 ? -11.172 -7.378 9.138 1.00 97.50 97 GLY A C 1
ATOM 756 O O . GLY A 1 97 ? -10.668 -8.504 9.195 1.00 97.50 97 GLY A O 1
ATOM 757 N N . ASN A 1 98 ? -12.015 -6.917 10.055 1.00 97.19 98 ASN A N 1
ATOM 758 C CA . ASN A 1 98 ? -12.483 -7.717 11.174 1.00 97.19 98 ASN A CA 1
ATOM 759 C C . ASN A 1 98 ? -13.199 -8.973 10.667 1.00 97.19 98 ASN A C 1
ATOM 761 O O . ASN A 1 98 ? -13.932 -8.912 9.683 1.00 97.19 98 ASN A O 1
ATOM 765 N N . ALA A 1 99 ? -12.939 -10.125 11.288 1.00 94.75 99 ALA A N 1
ATOM 766 C CA . ALA A 1 99 ? -13.431 -11.427 10.824 1.00 94.75 99 ALA A CA 1
ATOM 767 C C . ALA A 1 99 ? -13.160 -11.709 9.324 1.00 94.75 99 ALA A C 1
ATOM 769 O O . ALA A 1 99 ? -13.944 -12.382 8.658 1.00 94.75 99 ALA A O 1
ATOM 770 N N . LYS A 1 100 ? -12.054 -11.177 8.772 1.00 94.25 100 LYS A N 1
ATOM 771 C CA . LYS A 1 100 ? -11.693 -11.253 7.339 1.00 94.25 100 LYS A CA 1
ATOM 772 C C . LYS A 1 100 ? -12.748 -10.650 6.394 1.00 94.25 100 LYS A C 1
ATOM 774 O O . LYS A 1 100 ? -12.696 -10.909 5.188 1.00 94.25 100 LYS A O 1
ATOM 779 N N . GLN A 1 101 ? -13.679 -9.853 6.922 1.00 96.44 101 GLN A N 1
ATOM 780 C CA . GLN A 1 101 ? -14.716 -9.182 6.148 1.00 96.44 101 GLN A CA 1
ATOM 781 C C . GLN A 1 101 ? -14.118 -8.139 5.207 1.00 96.44 101 GLN A C 1
ATOM 783 O O . GLN A 1 101 ? -13.031 -7.605 5.441 1.00 96.44 101 GLN A O 1
ATOM 788 N N . ARG A 1 102 ? -14.861 -7.828 4.143 1.00 97.12 102 ARG A N 1
ATOM 789 C CA . ARG A 1 102 ? -14.509 -6.739 3.236 1.00 97.12 102 ARG A CA 1
ATOM 790 C C . ARG A 1 102 ? -14.527 -5.397 3.968 1.00 97.12 102 ARG A C 1
ATOM 792 O O . ARG A 1 102 ? -15.465 -5.090 4.699 1.00 97.12 102 ARG A O 1
ATOM 799 N N . VAL A 1 103 ? -13.478 -4.625 3.724 1.00 97.38 103 VAL A N 1
ATOM 800 C CA . VAL A 1 103 ? -13.307 -3.227 4.118 1.00 97.38 103 VAL A CA 1
ATOM 801 C C . VAL A 1 103 ? -13.509 -2.282 2.937 1.00 97.38 103 VAL A C 1
ATOM 803 O O . VAL A 1 103 ? -13.673 -1.096 3.173 1.00 97.38 103 VAL A O 1
ATOM 806 N N . CYS A 1 104 ? -13.545 -2.795 1.703 1.00 97.94 104 CYS A N 1
ATOM 807 C CA . CYS A 1 104 ? -14.030 -2.103 0.512 1.00 97.94 104 CYS A CA 1
ATOM 808 C C . CYS A 1 104 ? -15.156 -2.934 -0.116 1.00 97.94 104 CYS A C 1
ATOM 810 O O . CYS A 1 104 ? -14.949 -4.107 -0.448 1.00 97.94 104 CYS A O 1
ATOM 812 N N . LEU A 1 105 ? -16.353 -2.358 -0.223 1.00 97.19 105 LEU A N 1
ATOM 813 C CA . LEU A 1 105 ? -17.533 -3.014 -0.794 1.00 97.19 105 LEU A CA 1
ATOM 814 C C . LEU A 1 105 ? -17.770 -2.618 -2.252 1.00 97.19 105 LEU A C 1
ATOM 816 O O . LEU A 1 105 ? -18.309 -3.423 -3.008 1.00 97.19 105 LEU A O 1
ATOM 820 N N . ASP A 1 106 ? -17.342 -1.416 -2.630 1.00 97.25 106 ASP A N 1
ATOM 821 C CA . ASP A 1 106 ? -17.435 -0.866 -3.978 1.00 97.25 106 ASP A CA 1
ATOM 822 C C . ASP A 1 106 ? -16.202 -0.018 -4.334 1.00 97.25 106 ASP A C 1
ATOM 824 O O . ASP A 1 106 ? -15.325 0.220 -3.500 1.00 97.25 106 ASP A O 1
ATOM 828 N N . ASP A 1 107 ? -16.144 0.453 -5.580 1.00 97.88 107 ASP A N 1
ATOM 829 C CA . ASP A 1 107 ? -15.033 1.262 -6.096 1.00 97.88 107 ASP A CA 1
ATOM 830 C C . ASP A 1 107 ? -14.837 2.564 -5.304 1.00 97.88 107 ASP A C 1
ATOM 832 O O . ASP A 1 107 ? -13.711 3.009 -5.095 1.00 97.88 107 ASP A O 1
ATOM 836 N N . TRP A 1 108 ? -15.916 3.156 -4.784 1.00 97.88 108 TRP A N 1
ATOM 837 C CA . TRP A 1 108 ? -15.843 4.364 -3.960 1.00 97.88 108 TRP A CA 1
ATOM 838 C C . TRP A 1 108 ? -15.115 4.136 -2.634 1.00 97.88 108 TRP A C 1
ATOM 840 O O . TRP A 1 108 ? -14.479 5.056 -2.113 1.00 97.88 108 TRP A O 1
ATOM 850 N N . ASP A 1 109 ? -15.205 2.934 -2.065 1.00 98.25 109 ASP A N 1
ATOM 851 C CA . ASP A 1 109 ? -14.428 2.580 -0.880 1.00 98.25 109 ASP A CA 1
ATOM 852 C C . ASP A 1 109 ? -12.946 2.431 -1.206 1.00 98.25 109 ASP A C 1
ATOM 854 O O . ASP A 1 109 ? -12.105 2.925 -0.455 1.00 98.25 109 ASP A O 1
ATOM 858 N N . PHE A 1 110 ? -12.622 1.802 -2.339 1.00 98.44 110 PHE A N 1
ATOM 859 C CA . PHE A 1 110 ? -11.239 1.694 -2.785 1.00 98.44 110 PHE A CA 1
ATOM 860 C C . PHE A 1 110 ? -10.624 3.068 -3.050 1.00 98.44 110 PHE A C 1
ATOM 862 O O . PHE A 1 110 ? -9.567 3.359 -2.492 1.00 98.44 110 PHE A O 1
ATOM 869 N N . VAL A 1 111 ? -11.310 3.938 -3.801 1.00 98.25 111 VAL A N 1
ATOM 870 C CA . VAL A 1 111 ? -10.876 5.327 -4.018 1.00 98.25 111 VAL A CA 1
ATOM 871 C C . VAL A 1 111 ? -10.668 6.025 -2.679 1.00 98.25 111 VAL A C 1
ATOM 873 O O . VAL A 1 111 ? -9.598 6.571 -2.432 1.00 98.25 111 VAL A O 1
ATOM 876 N N . ALA A 1 112 ? -11.640 5.950 -1.766 1.00 98.19 112 ALA A N 1
ATOM 877 C CA . ALA A 1 112 ? -11.520 6.601 -0.467 1.00 98.19 112 ALA A CA 1
ATOM 878 C C . ALA A 1 112 ? -10.339 6.083 0.368 1.00 98.19 112 ALA A C 1
ATOM 880 O O . ALA A 1 112 ? -9.719 6.863 1.096 1.00 98.19 112 ALA A O 1
ATOM 881 N N . LEU A 1 113 ? -10.030 4.786 0.293 1.00 98.38 113 LEU A N 1
ATOM 882 C CA . LEU A 1 113 ? -8.897 4.206 1.004 1.00 98.38 113 LEU A CA 1
ATOM 883 C C . LEU A 1 113 ? -7.566 4.621 0.369 1.00 98.38 113 LEU A C 1
ATOM 885 O O . LEU A 1 113 ? -6.670 5.033 1.101 1.00 98.38 113 LEU A O 1
ATOM 889 N N . VAL A 1 114 ? -7.445 4.585 -0.962 1.00 98.38 114 VAL A N 1
ATOM 890 C CA . VAL A 1 114 ? -6.250 5.055 -1.689 1.00 98.38 114 VAL A CA 1
ATOM 891 C C . VAL A 1 114 ? -6.002 6.539 -1.421 1.00 98.38 114 VAL A C 1
ATOM 893 O O . VAL A 1 114 ? -4.885 6.920 -1.077 1.00 98.38 114 VAL A O 1
ATOM 896 N N . THR A 1 115 ? -7.043 7.376 -1.474 1.00 98.19 115 THR A N 1
ATOM 897 C CA . THR A 1 115 ? -6.945 8.796 -1.110 1.00 98.19 115 THR A CA 1
ATOM 898 C C . THR A 1 115 ? -6.459 8.958 0.326 1.00 98.19 115 THR A C 1
ATOM 900 O O . THR A 1 115 ? -5.540 9.735 0.577 1.00 98.19 115 THR A O 1
ATOM 903 N N . ARG A 1 116 ? -7.005 8.189 1.278 1.00 98.38 116 ARG A N 1
ATOM 904 C CA . ARG A 1 116 ? -6.582 8.280 2.681 1.00 98.38 116 ARG A CA 1
ATOM 905 C C . ARG A 1 116 ? -5.139 7.820 2.896 1.00 98.38 116 ARG A C 1
ATOM 907 O O . ARG A 1 116 ? -4.446 8.388 3.744 1.00 98.38 116 ARG A O 1
ATOM 914 N N . ILE A 1 117 ? -4.688 6.808 2.153 1.00 98.62 117 ILE A N 1
ATOM 915 C CA . ILE A 1 117 ? -3.285 6.381 2.132 1.00 98.62 117 ILE A CA 1
ATOM 916 C C . ILE A 1 117 ? -2.421 7.551 1.663 1.00 98.62 117 ILE A C 1
ATOM 918 O O . ILE A 1 117 ? -1.534 7.954 2.409 1.00 98.62 117 ILE A O 1
ATOM 922 N N . GLY A 1 118 ? -2.735 8.157 0.515 1.00 98.44 118 GLY A N 1
ATOM 923 C CA . GLY A 1 118 ? -1.996 9.303 -0.019 1.00 98.44 118 GLY A CA 1
ATOM 924 C C . GLY A 1 118 ? -1.923 10.488 0.945 1.00 98.44 118 GLY A C 1
ATOM 925 O O . GLY A 1 118 ? -0.839 10.982 1.242 1.00 98.44 118 GLY A O 1
ATOM 926 N N . GLU A 1 119 ? -3.055 10.885 1.532 1.00 98.44 119 GLU A N 1
ATOM 927 C CA . GLU A 1 119 ? -3.101 11.937 2.559 1.00 98.44 119 GLU A CA 1
ATOM 928 C C . GLU A 1 119 ? -2.208 11.618 3.766 1.00 98.44 119 GLU A C 1
ATOM 930 O O . GLU A 1 119 ? -1.572 12.510 4.327 1.00 98.44 119 GLU A O 1
ATOM 935 N N . THR A 1 120 ? -2.172 10.352 4.193 1.00 98.44 120 THR A N 1
ATOM 936 C CA . THR A 1 120 ? -1.347 9.916 5.327 1.00 98.44 120 THR A C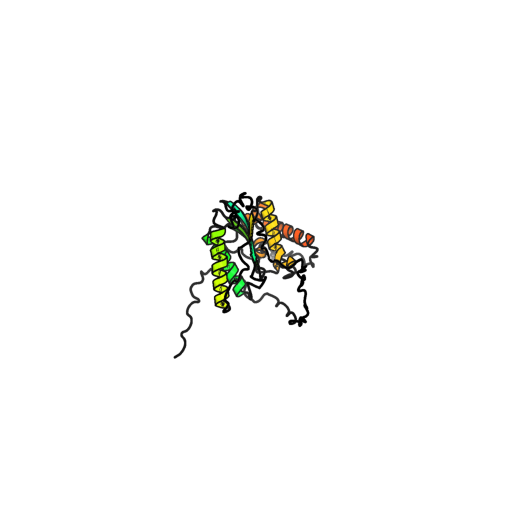A 1
ATOM 937 C C . THR A 1 120 ? 0.131 9.939 4.956 1.00 98.44 120 THR A C 1
ATOM 939 O O . THR A 1 120 ? 0.934 10.457 5.729 1.00 98.44 120 THR A O 1
ATOM 942 N N . VAL A 1 121 ? 0.479 9.423 3.776 1.00 98.44 121 VAL A N 1
ATOM 943 C CA . VAL A 1 121 ? 1.848 9.410 3.250 1.00 98.44 121 VAL A CA 1
ATOM 944 C C . VAL A 1 121 ? 2.400 10.832 3.214 1.00 98.44 121 VAL A C 1
ATOM 946 O O . VAL A 1 121 ? 3.429 11.100 3.829 1.00 98.44 121 VAL A O 1
ATOM 949 N N . MET A 1 122 ? 1.659 11.769 2.620 1.00 98.06 122 MET A N 1
ATOM 950 C CA . MET A 1 122 ? 2.068 13.174 2.546 1.00 98.06 122 MET A CA 1
ATOM 951 C C . MET A 1 122 ? 2.139 13.837 3.927 1.00 98.06 122 MET A C 1
ATOM 953 O O . MET A 1 122 ? 3.112 14.516 4.238 1.00 98.06 122 MET A O 1
ATOM 957 N N . ARG A 1 123 ? 1.138 13.621 4.792 1.00 97.81 123 ARG A N 1
ATOM 958 C CA . ARG A 1 123 ? 1.075 14.241 6.128 1.00 97.81 123 ARG A CA 1
ATOM 959 C C . ARG A 1 123 ? 2.241 13.850 7.034 1.00 97.81 123 ARG A C 1
ATOM 961 O O . ARG A 1 123 ? 2.644 14.651 7.871 1.00 97.81 123 ARG A O 1
ATOM 968 N N . TYR A 1 124 ? 2.708 12.610 6.934 1.00 97.44 124 TYR A N 1
ATOM 969 C CA . TYR A 1 124 ? 3.762 12.072 7.796 1.00 97.44 124 TYR A CA 1
ATOM 970 C C . TYR A 1 124 ? 5.119 11.962 7.093 1.00 97.44 124 TYR A C 1
ATOM 972 O O . TYR A 1 124 ? 6.053 11.409 7.676 1.00 97.44 124 TYR A O 1
ATOM 980 N N . GLY A 1 125 ? 5.223 12.481 5.865 1.00 97.38 125 GLY A N 1
ATOM 981 C CA . GLY A 1 125 ? 6.447 12.457 5.068 1.00 97.38 125 GLY A CA 1
ATOM 982 C C . GLY A 1 125 ? 6.921 11.045 4.731 1.00 97.38 125 GLY A C 1
ATOM 983 O O . GLY A 1 125 ? 8.120 10.817 4.631 1.00 97.38 125 GLY A O 1
ATOM 984 N N . TRP A 1 126 ? 6.014 10.071 4.629 1.00 98.00 126 TRP A N 1
ATOM 985 C CA . TRP A 1 126 ? 6.399 8.711 4.255 1.00 98.00 126 TRP A CA 1
ATOM 986 C C . TRP A 1 126 ? 6.802 8.657 2.786 1.00 98.00 126 TRP A C 1
ATOM 988 O O . TRP A 1 126 ? 6.273 9.388 1.953 1.00 98.00 126 TRP A O 1
ATOM 998 N N . VAL A 1 127 ? 7.685 7.720 2.464 1.00 97.75 127 VAL A N 1
ATOM 999 C CA . VAL A 1 127 ? 8.009 7.358 1.087 1.00 97.75 127 VAL A CA 1
ATOM 1000 C C . VAL A 1 127 ? 7.292 6.047 0.796 1.00 97.75 127 VAL A C 1
ATOM 1002 O O . VAL A 1 127 ? 7.657 5.002 1.333 1.00 97.75 127 VAL A O 1
ATOM 1005 N N . CYS A 1 128 ? 6.217 6.095 0.010 1.00 98.31 128 CYS A N 1
ATOM 1006 C CA . CYS A 1 128 ? 5.467 4.898 -0.365 1.00 98.31 128 CYS A CA 1
ATOM 1007 C C . CYS A 1 128 ? 6.009 4.333 -1.675 1.00 98.31 128 CYS A C 1
ATOM 1009 O O . CYS A 1 128 ? 5.921 4.994 -2.702 1.00 98.31 128 CYS A O 1
ATOM 1011 N N . HIS A 1 129 ? 6.550 3.117 -1.641 1.00 97.81 129 HIS A N 1
ATOM 1012 C CA . HIS A 1 129 ? 7.130 2.457 -2.814 1.00 97.81 129 HIS A CA 1
ATOM 1013 C C . HIS A 1 129 ? 6.095 1.635 -3.583 1.00 97.81 129 HIS A C 1
ATOM 1015 O O . HIS A 1 129 ? 6.090 1.626 -4.810 1.00 97.81 129 HIS A O 1
ATOM 1021 N N . SER A 1 130 ? 5.204 0.943 -2.870 1.00 98.19 130 SER A N 1
ATOM 1022 C CA . SER A 1 130 ? 4.143 0.146 -3.486 1.00 98.19 130 SER A CA 1
ATOM 1023 C C . SER A 1 130 ? 2.953 -0.058 -2.556 1.00 98.19 130 SER A C 1
ATOM 1025 O O . SER A 1 130 ? 3.078 -0.010 -1.328 1.00 98.19 130 SER A O 1
ATOM 1027 N N . TYR A 1 131 ? 1.779 -0.288 -3.145 1.00 98.69 131 TYR A N 1
ATOM 1028 C CA . TYR A 1 131 ? 0.549 -0.592 -2.419 1.00 98.69 131 TYR A CA 1
ATOM 1029 C C . TYR A 1 131 ? -0.328 -1.587 -3.182 1.00 98.69 131 TYR A C 1
ATOM 1031 O O . TYR A 1 131 ? -0.291 -1.653 -4.406 1.00 98.69 131 TYR A O 1
ATOM 1039 N N . CYS A 1 132 ? -1.160 -2.339 -2.460 1.00 98.69 132 CYS A N 1
ATOM 1040 C CA . CYS A 1 132 ? -2.230 -3.144 -3.049 1.00 98.69 132 CYS A CA 1
ATOM 1041 C C . CYS A 1 132 ? -3.394 -3.312 -2.068 1.00 98.69 132 CYS A C 1
ATOM 1043 O O . CYS A 1 132 ? -3.193 -3.693 -0.913 1.00 98.69 132 CYS A O 1
ATOM 1045 N N . LEU A 1 133 ? -4.619 -3.060 -2.530 1.00 98.56 133 LEU A N 1
ATOM 1046 C CA . LEU A 1 133 ? -5.865 -3.218 -1.781 1.00 98.56 133 LEU A CA 1
ATOM 1047 C C . LEU A 1 133 ? -6.633 -4.409 -2.357 1.00 98.56 133 LEU A C 1
ATOM 1049 O O . LEU A 1 133 ? -6.900 -4.449 -3.547 1.00 98.56 133 LEU A O 1
ATOM 1053 N N . LEU A 1 134 ? -7.041 -5.362 -1.523 1.00 97.62 134 LEU A N 1
ATOM 1054 C CA . LEU A 1 134 ? -7.652 -6.636 -1.954 1.00 97.62 134 LEU A CA 1
ATOM 1055 C C . LEU A 1 134 ? -9.134 -6.738 -1.564 1.00 97.62 134 LEU A C 1
ATOM 1057 O O . LEU A 1 134 ? -9.740 -7.805 -1.581 1.00 97.62 134 LEU A O 1
ATOM 1061 N N . GLY A 1 135 ? -9.717 -5.630 -1.115 1.00 96.88 135 GLY A N 1
ATOM 1062 C CA . GLY A 1 135 ? -11.104 -5.545 -0.668 1.00 96.88 135 GLY A CA 1
ATOM 1063 C C . GLY A 1 135 ? -11.319 -5.921 0.796 1.00 96.88 135 GLY A C 1
ATOM 1064 O O . GLY A 1 135 ? -12.108 -5.265 1.460 1.00 96.88 135 GLY A O 1
ATOM 1065 N N . ASN A 1 136 ? -10.622 -6.913 1.360 1.00 97.44 136 ASN A N 1
ATOM 1066 C CA . ASN A 1 136 ? -10.678 -7.233 2.804 1.00 97.44 136 ASN A CA 1
ATOM 1067 C C . ASN A 1 136 ? -9.376 -6.957 3.566 1.00 97.44 136 ASN A C 1
ATOM 1069 O O . ASN A 1 136 ? -9.341 -7.084 4.788 1.00 97.44 136 ASN A O 1
ATOM 1073 N N . HIS A 1 137 ? -8.303 -6.599 2.873 1.00 97.56 137 HIS A N 1
ATOM 1074 C CA . HIS A 1 137 ? -7.045 -6.161 3.462 1.00 97.56 137 HIS A CA 1
ATOM 1075 C C . HIS A 1 137 ? -6.268 -5.315 2.462 1.00 97.56 137 HIS A C 1
ATOM 1077 O O . HIS A 1 137 ? -6.622 -5.264 1.283 1.00 97.56 137 HIS A O 1
ATOM 1083 N N . PHE A 1 138 ? -5.222 -4.652 2.938 1.00 98.38 138 PHE A N 1
ATOM 1084 C CA . PHE A 1 138 ? -4.275 -3.947 2.089 1.00 98.38 138 PHE A CA 1
ATOM 1085 C C . PHE A 1 138 ? -2.841 -4.164 2.570 1.00 98.38 138 PHE A C 1
ATOM 1087 O O . PHE A 1 138 ? -2.602 -4.439 3.753 1.00 98.38 138 PHE A O 1
ATOM 1094 N N . HIS A 1 139 ? -1.911 -4.016 1.632 1.00 98.56 139 HIS A N 1
ATOM 1095 C CA . HIS A 1 139 ? -0.472 -4.076 1.841 1.00 98.56 139 HIS A CA 1
ATOM 1096 C C . HIS A 1 139 ? 0.176 -2.775 1.375 1.00 98.56 139 HIS A C 1
ATOM 1098 O O . HIS A 1 139 ? -0.216 -2.253 0.332 1.00 98.56 139 HIS A O 1
ATOM 1104 N N . LEU A 1 140 ? 1.174 -2.291 2.116 1.00 98.44 140 LEU A N 1
ATOM 1105 C CA . LEU A 1 140 ? 2.018 -1.154 1.738 1.00 98.44 140 LEU A CA 1
ATOM 1106 C C . LEU A 1 140 ? 3.497 -1.517 1.918 1.00 98.44 140 LEU A C 1
ATOM 1108 O O . LEU A 1 140 ? 3.845 -2.181 2.894 1.00 98.44 140 LEU A O 1
ATOM 1112 N N . SER A 1 141 ? 4.354 -1.031 1.025 1.00 98.06 141 SER A N 1
ATOM 1113 C CA . SER A 1 141 ? 5.799 -0.914 1.237 1.00 98.06 141 SER A CA 1
ATOM 1114 C C . SER A 1 141 ? 6.121 0.561 1.458 1.00 98.06 141 SER A C 1
ATOM 1116 O O . SER A 1 141 ? 5.907 1.379 0.557 1.00 98.06 141 SER A O 1
ATOM 1118 N N . VAL A 1 142 ? 6.543 0.927 2.671 1.00 97.50 142 VAL A N 1
ATOM 1119 C CA . VAL A 1 142 ? 6.754 2.332 3.062 1.00 97.50 142 VAL A CA 1
ATOM 1120 C C . VAL A 1 142 ? 8.051 2.514 3.835 1.00 97.50 142 VAL A C 1
ATOM 1122 O O . VAL A 1 142 ? 8.316 1.766 4.775 1.00 97.50 142 VAL A O 1
ATOM 1125 N N . ALA A 1 143 ? 8.828 3.536 3.486 1.00 96.69 143 ALA A N 1
ATOM 1126 C CA . ALA A 1 143 ? 9.897 4.047 4.333 1.00 96.69 143 ALA A CA 1
ATOM 1127 C C . ALA A 1 143 ? 9.398 5.250 5.141 1.00 96.69 143 ALA A C 1
ATOM 1129 O O . ALA A 1 143 ? 8.665 6.101 4.630 1.00 96.69 143 ALA A O 1
ATOM 1130 N N . THR A 1 144 ? 9.786 5.331 6.413 1.00 96.50 144 THR A N 1
ATOM 1131 C CA . THR A 1 144 ? 9.434 6.450 7.291 1.00 96.50 144 THR A CA 1
ATOM 1132 C C . THR A 1 144 ? 10.697 7.222 7.676 1.00 96.50 144 THR A C 1
ATOM 1134 O O . THR A 1 144 ? 11.469 6.732 8.506 1.00 96.50 144 THR A O 1
ATOM 1137 N N . PRO A 1 145 ? 10.929 8.426 7.116 1.00 94.38 145 PRO A N 1
ATOM 1138 C CA . PRO A 1 145 ? 12.071 9.266 7.479 1.00 94.38 145 PRO A CA 1
ATOM 1139 C C . PRO A 1 145 ? 12.129 9.565 8.975 1.00 94.38 145 PRO A C 1
ATOM 1141 O O . PRO A 1 145 ? 13.203 9.576 9.557 1.00 94.38 145 PRO A O 1
ATOM 1144 N N . GLU A 1 146 ? 10.982 9.692 9.635 1.00 95.38 146 GLU A N 1
ATOM 1145 C CA . GLU A 1 146 ? 10.871 9.794 11.090 1.00 95.38 146 GLU A CA 1
ATOM 1146 C C . GLU A 1 146 ? 10.245 8.527 11.688 1.00 95.38 146 GLU A C 1
ATOM 1148 O O . GLU A 1 146 ? 9.527 7.792 11.012 1.00 95.38 146 GLU A O 1
ATOM 1153 N N . ALA A 1 147 ? 10.419 8.304 12.994 1.00 95.25 147 ALA A N 1
ATOM 1154 C CA . ALA A 1 147 ? 9.816 7.187 13.730 1.00 95.25 147 ALA A CA 1
ATOM 1155 C C . ALA A 1 147 ? 8.300 7.380 13.990 1.00 95.25 147 ALA A C 1
ATOM 1157 O O . ALA A 1 147 ? 7.828 7.321 15.127 1.00 95.25 147 ALA A O 1
ATOM 1158 N N . ASN A 1 148 ? 7.519 7.650 12.939 1.00 96.31 148 ASN A N 1
ATOM 1159 C CA . ASN A 1 148 ? 6.130 8.106 13.026 1.00 96.31 148 ASN A CA 1
ATOM 1160 C C . ASN A 1 148 ? 5.100 7.128 12.408 1.00 96.31 148 ASN A C 1
ATOM 1162 O O . ASN A 1 148 ? 3.906 7.449 12.359 1.00 96.31 148 ASN A O 1
ATOM 1166 N N . LEU A 1 149 ? 5.515 5.904 12.035 1.00 96.88 149 LEU A N 1
ATOM 1167 C CA . LEU A 1 149 ? 4.651 4.868 11.442 1.00 96.88 149 LEU A CA 1
ATOM 1168 C C . LEU A 1 149 ? 3.374 4.626 12.262 1.00 96.88 149 LEU A C 1
ATOM 1170 O O . LEU A 1 149 ? 2.258 4.633 11.739 1.00 96.88 149 LEU A O 1
ATOM 1174 N N . ALA A 1 150 ? 3.507 4.441 13.580 1.00 96.12 150 ALA A N 1
ATOM 1175 C CA . ALA A 1 150 ? 2.358 4.188 14.447 1.00 96.12 150 ALA A CA 1
ATOM 1176 C C . ALA A 1 150 ? 1.374 5.357 14.509 1.00 96.12 150 ALA A C 1
ATOM 1178 O O . ALA A 1 150 ? 0.162 5.124 14.559 1.00 96.12 150 ALA A O 1
ATOM 1179 N N . LYS A 1 151 ? 1.878 6.594 14.468 1.00 96.00 151 LYS A N 1
ATOM 1180 C CA . LYS A 1 151 ? 1.052 7.802 14.466 1.00 96.00 151 LYS A CA 1
ATOM 1181 C C . LYS A 1 151 ? 0.257 7.896 13.163 1.00 96.00 151 LYS A C 1
ATOM 1183 O O . LYS A 1 151 ? -0.958 8.086 13.232 1.00 96.00 151 LYS A O 1
ATOM 1188 N N . GLY A 1 152 ? 0.903 7.679 12.016 1.00 97.50 152 GLY A N 1
ATOM 1189 C CA . GLY A 1 152 ? 0.228 7.707 10.718 1.00 97.50 152 GLY A CA 1
ATOM 1190 C C . GLY A 1 152 ? -0.785 6.583 10.544 1.00 97.50 152 GLY A C 1
ATOM 1191 O O . GLY A 1 152 ? -1.938 6.850 10.219 1.00 97.50 152 GLY A O 1
ATOM 1192 N N . MET A 1 153 ? -0.435 5.346 10.901 1.00 97.75 153 MET A N 1
ATOM 1193 C CA . MET A 1 153 ? -1.365 4.217 10.795 1.00 97.75 153 MET A CA 1
ATOM 1194 C C . MET A 1 153 ? -2.588 4.349 11.709 1.00 97.75 153 MET A C 1
ATOM 1196 O O . MET A 1 153 ? -3.670 3.872 11.365 1.00 97.75 153 MET A O 1
ATOM 1200 N N . ARG A 1 154 ? -2.446 5.001 12.874 1.00 96.69 154 ARG A N 1
ATOM 1201 C CA . ARG A 1 154 ? -3.586 5.316 13.749 1.00 96.69 154 ARG A CA 1
ATOM 1202 C C . ARG A 1 154 ? -4.582 6.231 13.038 1.00 96.69 154 ARG A C 1
ATOM 1204 O O . ARG A 1 154 ? -5.783 5.984 13.119 1.00 96.69 154 ARG A O 1
ATOM 1211 N N . ILE A 1 155 ? -4.091 7.262 12.351 1.00 97.19 155 ILE A N 1
ATOM 1212 C CA . ILE A 1 155 ? -4.939 8.194 11.604 1.00 97.19 155 ILE A CA 1
ATOM 1213 C C . ILE A 1 155 ? -5.522 7.528 10.358 1.00 97.19 155 ILE A C 1
ATOM 1215 O O . ILE A 1 155 ? -6.736 7.597 10.173 1.00 97.19 155 ILE A O 1
ATOM 1219 N N . LEU A 1 156 ? -4.709 6.828 9.562 1.00 98.31 156 LEU A N 1
ATOM 1220 C CA . LEU A 1 156 ? -5.145 6.111 8.360 1.00 98.31 156 LEU A CA 1
ATOM 1221 C C . LEU A 1 156 ? -6.291 5.141 8.671 1.00 98.31 156 LEU A C 1
ATOM 1223 O O . LEU A 1 156 ? -7.403 5.302 8.167 1.00 98.31 156 LEU A O 1
ATOM 1227 N N . ASN A 1 157 ? -6.051 4.177 9.563 1.00 98.06 157 ASN A N 1
ATOM 1228 C CA . ASN A 1 157 ? -7.040 3.144 9.860 1.00 98.06 157 ASN A CA 1
ATOM 1229 C C . ASN A 1 157 ? -8.243 3.717 10.623 1.00 98.06 157 ASN A C 1
ATOM 1231 O O . ASN A 1 157 ? -9.377 3.324 10.361 1.00 98.06 157 ASN A O 1
ATOM 1235 N N . GLY A 1 158 ? -8.014 4.644 11.559 1.00 97.19 158 GLY A N 1
ATOM 1236 C CA . GLY A 1 158 ? -9.078 5.234 12.369 1.00 97.19 158 GLY A CA 1
ATOM 1237 C C . GLY A 1 158 ? -10.048 6.075 11.542 1.00 97.19 158 GLY A C 1
ATOM 1238 O O . GLY A 1 158 ? -11.257 5.857 11.596 1.00 97.19 158 GLY A O 1
ATOM 1239 N N . SER A 1 159 ? -9.524 7.000 10.736 1.00 97.19 159 SER A N 1
ATOM 1240 C CA . SER A 1 159 ? -10.351 7.875 9.896 1.00 97.19 159 SER A CA 1
ATOM 1241 C C . SER A 1 159 ? -11.097 7.097 8.810 1.00 97.19 159 SER A C 1
ATOM 1243 O O . SER A 1 159 ? -12.279 7.360 8.577 1.00 97.19 159 SER A O 1
ATOM 1245 N N . TYR A 1 160 ? -10.457 6.092 8.199 1.00 98.31 160 TYR A N 1
ATOM 1246 C CA . TYR A 1 160 ? -11.122 5.220 7.236 1.00 98.31 160 TYR A CA 1
ATOM 1247 C C . TYR A 1 160 ? -12.244 4.407 7.886 1.00 98.31 160 TYR A C 1
ATOM 1249 O O . TYR A 1 160 ? -13.361 4.394 7.376 1.00 98.31 160 TYR A O 1
ATOM 1257 N N . ALA A 1 161 ? -11.989 3.784 9.042 1.00 97.94 161 ALA A N 1
ATOM 1258 C CA . ALA A 1 161 ? -13.000 3.001 9.749 1.00 97.94 161 ALA A CA 1
ATOM 1259 C C . ALA A 1 161 ? -14.218 3.852 10.139 1.00 97.94 161 ALA A C 1
ATOM 1261 O O . ALA A 1 161 ? -15.354 3.422 9.954 1.00 97.94 161 ALA A O 1
ATOM 1262 N N . GLN A 1 162 ? -13.995 5.081 10.618 1.00 97.88 162 GLN A N 1
ATOM 1263 C CA . GLN A 1 162 ? -15.077 6.021 10.919 1.00 97.88 162 GLN A CA 1
ATOM 1264 C C . GLN A 1 162 ? -15.884 6.383 9.670 1.00 97.88 162 GLN A C 1
ATOM 1266 O O . GLN A 1 162 ? -17.113 6.379 9.715 1.00 97.88 162 GLN A O 1
ATOM 1271 N N . ARG A 1 163 ? -15.213 6.676 8.547 1.00 98.00 163 ARG A N 1
ATOM 1272 C CA . ARG A 1 163 ? -15.886 6.940 7.269 1.00 98.00 163 ARG A CA 1
ATOM 1273 C C . ARG A 1 163 ? -16.728 5.741 6.831 1.00 98.00 163 ARG A C 1
ATOM 1275 O O . ARG A 1 163 ? -17.885 5.929 6.466 1.00 98.00 163 ARG A O 1
ATOM 1282 N N . PHE A 1 164 ? -16.145 4.546 6.843 1.00 98.19 164 PHE A N 1
ATOM 1283 C CA . PHE A 1 164 ? -16.793 3.311 6.413 1.00 98.19 164 PHE A CA 1
ATOM 1284 C C . PHE A 1 164 ? -18.036 3.019 7.261 1.00 98.19 164 PHE A C 1
ATOM 1286 O O . PHE A 1 164 ? -19.115 2.794 6.723 1.00 98.19 164 PHE A O 1
ATOM 1293 N N . ASN A 1 165 ? -17.911 3.122 8.586 1.00 98.25 165 ASN A N 1
ATOM 1294 C CA . ASN A 1 165 ? -19.030 2.932 9.503 1.00 98.25 165 ASN A CA 1
ATOM 1295 C C . ASN A 1 165 ? -20.154 3.949 9.273 1.00 98.25 165 ASN A C 1
ATOM 1297 O O . ASN A 1 165 ? -21.307 3.544 9.185 1.00 98.25 165 ASN A O 1
ATOM 1301 N N . ARG A 1 166 ? -19.836 5.240 9.090 1.00 98.12 166 ARG A N 1
ATOM 1302 C CA . ARG A 1 166 ? -20.853 6.255 8.762 1.00 98.12 166 ARG A CA 1
ATOM 1303 C C . ARG A 1 166 ? -21.546 5.988 7.427 1.00 98.12 166 ARG A C 1
ATOM 1305 O O . ARG A 1 166 ? -22.743 6.202 7.316 1.00 98.12 166 ARG A O 1
ATOM 1312 N N . ARG A 1 167 ? -20.798 5.553 6.407 1.00 97.75 167 ARG A N 1
ATOM 1313 C CA . ARG A 1 167 ? -21.341 5.306 5.063 1.00 97.75 167 ARG A CA 1
ATOM 1314 C C . ARG A 1 167 ? -22.331 4.142 5.045 1.00 97.75 167 ARG A C 1
ATOM 1316 O O . ARG A 1 167 ? -23.310 4.201 4.312 1.00 97.75 167 ARG A O 1
ATOM 1323 N N . TYR A 1 168 ? -22.043 3.094 5.811 1.00 97.56 168 TYR A N 1
ATOM 1324 C CA . TYR A 1 168 ? -22.802 1.843 5.798 1.00 97.56 168 TYR A CA 1
ATOM 1325 C C . TYR A 1 168 ? -23.683 1.642 7.032 1.00 97.56 168 TYR A C 1
ATOM 1327 O O . TYR A 1 168 ? -24.141 0.526 7.253 1.00 97.56 168 TYR A O 1
ATOM 1335 N N . ASP A 1 169 ? -23.873 2.689 7.839 1.00 97.19 169 ASP A N 1
ATOM 1336 C CA . ASP A 1 169 ? -24.619 2.646 9.102 1.00 97.19 169 ASP A CA 1
ATOM 1337 C C . ASP A 1 169 ? -24.200 1.467 10.007 1.00 97.19 169 ASP A C 1
ATOM 1339 O O . ASP A 1 169 ? -25.002 0.696 10.530 1.00 97.19 169 ASP A O 1
ATOM 1343 N N . ARG A 1 170 ? -22.881 1.267 10.130 1.00 95.88 170 ARG A N 1
ATOM 1344 C CA . ARG A 1 170 ? -22.287 0.180 10.919 1.00 95.88 170 ARG A CA 1
ATOM 1345 C C . ARG A 1 170 ? -21.722 0.694 12.232 1.00 95.88 170 ARG A C 1
ATOM 1347 O O . ARG A 1 170 ? -21.159 1.783 12.314 1.00 95.88 170 ARG A O 1
ATOM 1354 N N . VAL A 1 171 ? -21.751 -0.176 13.235 1.00 94.06 171 VAL A N 1
ATOM 1355 C CA . VAL A 1 171 ? -21.073 0.016 14.519 1.00 94.06 171 VAL A CA 1
ATOM 1356 C C . VAL A 1 171 ? -19.961 -1.018 14.713 1.00 94.06 171 VAL A C 1
ATOM 1358 O O . VAL A 1 171 ? -19.984 -2.106 14.136 1.00 94.06 171 VAL A O 1
ATOM 1361 N N . GLY A 1 172 ? -18.974 -0.677 15.543 1.00 93.81 172 GLY A N 1
ATOM 1362 C CA . GLY A 1 172 ? -17.875 -1.571 15.913 1.00 93.81 172 GLY A CA 1
ATOM 1363 C C . GLY A 1 172 ? -16.651 -1.514 14.993 1.00 93.81 172 GLY A C 1
ATOM 1364 O O . GLY A 1 172 ? -16.414 -0.547 14.265 1.00 93.81 172 GLY A O 1
ATOM 1365 N N . HIS A 1 173 ? -15.816 -2.551 15.085 1.00 95.44 173 HIS A N 1
ATOM 1366 C CA . HIS A 1 173 ? -14.510 -2.601 14.431 1.00 95.44 173 HIS A CA 1
ATOM 1367 C C . HIS A 1 173 ? -14.604 -2.957 12.942 1.00 95.44 173 HIS A C 1
ATOM 1369 O O . HIS A 1 173 ? -15.078 -4.034 12.581 1.00 95.44 173 HIS A O 1
ATOM 1375 N N . VAL A 1 174 ? -14.053 -2.087 12.088 1.00 97.44 174 VAL A N 1
ATOM 1376 C CA . VAL A 1 174 ? -13.855 -2.357 10.651 1.00 97.44 174 VAL A CA 1
ATOM 1377 C C . VAL A 1 174 ? -12.634 -3.243 10.421 1.00 97.44 174 VAL A C 1
ATOM 1379 O O . VAL A 1 174 ? -12.694 -4.205 9.661 1.00 97.44 174 VAL A O 1
ATOM 1382 N N . PHE A 1 175 ? -11.529 -2.953 11.107 1.00 97.75 175 PHE A N 1
ATOM 1383 C CA . PHE A 1 175 ? -10.294 -3.731 11.037 1.00 97.75 175 PHE A CA 1
ATOM 1384 C C . PHE A 1 175 ? -10.187 -4.693 12.220 1.00 97.75 175 PHE A C 1
ATOM 1386 O O . PHE A 1 175 ? -10.606 -4.358 13.324 1.00 97.75 175 PHE A O 1
ATOM 1393 N N . GLN A 1 176 ? -9.589 -5.869 12.005 1.00 93.44 176 GLN A N 1
ATOM 1394 C CA . GLN A 1 176 ? -9.479 -6.928 13.025 1.00 93.44 176 GLN A CA 1
ATOM 1395 C C . GLN A 1 176 ? -8.647 -6.517 14.247 1.00 93.44 176 GLN A C 1
ATOM 1397 O O . GLN A 1 176 ? -8.685 -7.161 15.289 1.00 93.44 176 GLN A O 1
ATOM 1402 N N . GLY A 1 177 ? -7.850 -5.462 14.107 1.00 91.12 177 GLY A N 1
ATOM 1403 C CA . GLY A 1 177 ? -7.042 -4.931 15.179 1.00 91.12 177 GLY A CA 1
ATOM 1404 C C . GLY A 1 177 ? -5.949 -4.024 14.649 1.00 91.12 177 GLY A C 1
ATOM 1405 O O . GLY A 1 177 ? -6.105 -3.293 13.670 1.00 91.12 177 GLY A O 1
ATOM 1406 N N . ARG A 1 178 ? -4.818 -4.083 15.338 1.00 92.00 178 ARG A N 1
ATOM 1407 C CA . ARG A 1 178 ? -3.599 -3.365 14.990 1.00 92.00 178 ARG A CA 1
ATOM 1408 C C . ARG A 1 178 ? -3.080 -3.804 13.614 1.00 92.00 178 ARG A C 1
ATOM 1410 O O . ARG A 1 178 ? -3.103 -4.989 13.302 1.00 92.00 178 ARG A O 1
ATOM 1417 N N . TYR A 1 179 ? -2.561 -2.850 12.840 1.00 96.19 179 TYR A N 1
ATOM 1418 C CA . TYR A 1 179 ? -1.779 -3.152 11.640 1.00 96.19 179 TYR A CA 1
ATOM 1419 C C . TYR A 1 179 ? -0.559 -4.019 11.995 1.00 96.19 179 TYR A C 1
ATOM 1421 O O . TYR A 1 179 ? 0.019 -3.850 13.083 1.00 96.19 179 TYR A O 1
ATOM 1429 N N . GLY A 1 180 ? -0.190 -4.914 11.080 1.00 95.88 180 GLY A N 1
ATOM 1430 C CA . GLY A 1 180 ? 1.096 -5.600 11.060 1.00 95.88 180 GLY A CA 1
ATOM 1431 C C . GLY A 1 180 ? 2.145 -4.720 10.388 1.00 95.88 180 GLY A C 1
ATOM 1432 O O . GLY A 1 180 ? 1.828 -4.006 9.438 1.00 95.88 180 GLY A O 1
ATOM 1433 N N . ALA A 1 181 ? 3.366 -4.738 10.912 1.00 95.38 181 ALA A N 1
ATOM 1434 C CA . ALA A 1 181 ? 4.510 -4.059 10.320 1.00 95.38 181 ALA A CA 1
ATOM 1435 C C . ALA A 1 181 ? 5.743 -4.938 10.488 1.00 95.38 181 ALA A C 1
ATOM 1437 O O . ALA A 1 181 ? 6.165 -5.206 11.614 1.00 95.38 181 ALA A O 1
ATOM 1438 N N . GLU A 1 182 ? 6.278 -5.389 9.365 1.00 94.88 182 GLU A N 1
ATOM 1439 C CA . GLU A 1 182 ? 7.524 -6.136 9.285 1.00 94.88 182 GLU A CA 1
ATOM 1440 C C . GLU A 1 182 ? 8.634 -5.192 8.828 1.00 94.88 182 GLU A C 1
ATOM 1442 O O . GLU A 1 182 ? 8.464 -4.467 7.849 1.00 94.88 182 GLU A O 1
ATOM 1447 N N . LEU A 1 183 ? 9.747 -5.166 9.564 1.00 95.00 183 LEU A N 1
ATOM 1448 C CA . LEU A 1 183 ? 10.896 -4.323 9.247 1.00 95.00 183 LEU A CA 1
ATOM 1449 C C . LEU A 1 183 ? 11.707 -4.952 8.111 1.00 95.00 183 LEU A C 1
ATOM 1451 O O . LEU A 1 183 ? 12.210 -6.068 8.248 1.00 95.00 183 LEU A O 1
ATOM 1455 N N . LEU A 1 184 ? 11.899 -4.202 7.032 1.00 93.06 184 LEU A N 1
ATOM 1456 C CA . LEU A 1 184 ? 12.720 -4.609 5.899 1.00 93.06 184 LEU A CA 1
ATOM 1457 C C . LEU A 1 184 ? 14.147 -4.115 6.134 1.00 93.06 184 LEU A C 1
ATOM 1459 O O . LEU A 1 184 ? 14.394 -2.917 6.247 1.00 93.06 184 LEU A O 1
ATOM 1463 N N . ARG A 1 185 ? 15.091 -5.051 6.268 1.00 87.31 185 ARG A N 1
ATOM 1464 C CA . ARG A 1 185 ? 16.474 -4.735 6.668 1.00 87.31 185 ARG A CA 1
ATOM 1465 C C . ARG A 1 185 ? 17.364 -4.314 5.505 1.00 87.31 185 ARG A C 1
ATOM 1467 O O . ARG A 1 185 ? 18.387 -3.678 5.735 1.00 87.31 185 ARG A O 1
ATOM 1474 N N . ARG A 1 186 ? 17.024 -4.728 4.285 1.00 84.38 186 ARG A N 1
ATOM 1475 C CA . ARG A 1 186 ? 17.833 -4.491 3.086 1.00 84.38 186 ARG A CA 1
ATOM 1476 C C . ARG A 1 186 ? 16.961 -4.095 1.903 1.00 84.38 186 ARG A C 1
ATOM 1478 O O . ARG A 1 186 ? 15.778 -4.431 1.862 1.00 84.38 186 ARG A O 1
ATOM 1485 N N . HIS A 1 187 ? 17.561 -3.425 0.927 1.00 80.69 187 HIS A N 1
ATOM 1486 C CA . HIS A 1 187 ? 16.862 -2.987 -0.278 1.00 80.69 187 HIS A CA 1
ATOM 1487 C C . HIS A 1 187 ? 16.364 -4.169 -1.121 1.00 80.69 187 HIS A C 1
ATOM 1489 O O . HIS A 1 187 ? 15.279 -4.092 -1.684 1.00 80.69 187 HIS A O 1
ATOM 1495 N N . GLU A 1 188 ? 17.059 -5.308 -1.141 1.00 87.69 188 GLU A N 1
ATOM 1496 C CA . GLU A 1 188 ? 16.593 -6.499 -1.868 1.00 87.69 188 GLU A CA 1
ATOM 1497 C C . GLU A 1 188 ? 15.289 -7.042 -1.265 1.00 87.69 188 GLU A C 1
ATOM 1499 O O . GLU A 1 188 ? 14.395 -7.479 -1.986 1.00 87.69 188 GLU A O 1
ATOM 1504 N N . HIS A 1 189 ? 15.130 -6.945 0.063 1.00 91.12 189 HIS A N 1
ATOM 1505 C CA . HIS A 1 189 ? 13.875 -7.304 0.732 1.00 91.12 189 HIS A CA 1
ATOM 1506 C C . HIS A 1 189 ? 12.729 -6.384 0.310 1.00 91.12 189 HIS A C 1
ATOM 1508 O O . HIS A 1 189 ? 11.601 -6.847 0.171 1.00 91.12 189 HIS A O 1
ATOM 1514 N N . MET A 1 190 ? 13.009 -5.103 0.058 1.00 93.88 190 MET A N 1
ATOM 1515 C CA . MET A 1 190 ? 12.024 -4.164 -0.485 1.00 93.88 190 MET A CA 1
ATOM 1516 C C . MET A 1 190 ? 11.511 -4.606 -1.854 1.00 93.88 190 MET A C 1
ATOM 1518 O O . MET A 1 190 ? 10.303 -4.566 -2.091 1.00 93.88 190 MET A O 1
ATOM 1522 N N . LEU A 1 191 ? 12.417 -5.019 -2.747 1.00 95.50 191 LEU A N 1
ATOM 1523 C CA . LEU A 1 191 ? 12.066 -5.448 -4.100 1.00 95.50 191 LEU A CA 1
ATOM 1524 C C . LEU A 1 191 ? 11.186 -6.697 -4.055 1.00 95.50 191 LEU A C 1
ATOM 1526 O O . LEU A 1 191 ? 10.120 -6.723 -4.669 1.00 95.50 191 LEU A O 1
ATOM 1530 N N . GLU A 1 192 ? 11.570 -7.684 -3.247 1.00 96.25 192 GLU A N 1
ATOM 1531 C CA . GLU A 1 192 ? 10.786 -8.904 -3.044 1.00 96.25 192 GLU A CA 1
ATOM 1532 C C . GLU A 1 192 ? 9.402 -8.630 -2.450 1.00 96.25 192 GLU A C 1
ATOM 1534 O O . GLU A 1 192 ? 8.396 -9.173 -2.913 1.00 96.25 192 GLU A O 1
ATOM 1539 N N . VAL A 1 193 ? 9.316 -7.730 -1.467 1.00 97.25 193 VAL A N 1
ATOM 1540 C CA . VAL A 1 193 ? 8.030 -7.286 -0.920 1.00 97.25 193 VAL A CA 1
ATOM 1541 C C . VAL A 1 193 ? 7.200 -6.573 -1.982 1.00 97.25 193 VAL A C 1
ATOM 1543 O O . VAL A 1 193 ? 5.997 -6.807 -2.068 1.00 97.25 193 VAL A O 1
ATOM 1546 N N . SER A 1 194 ? 7.811 -5.743 -2.827 1.00 97.56 194 SER A N 1
ATOM 1547 C CA . SER A 1 194 ? 7.094 -5.070 -3.910 1.00 97.56 194 SER A CA 1
ATOM 1548 C C . SER A 1 194 ? 6.534 -6.063 -4.931 1.00 97.56 194 SER A C 1
ATOM 1550 O O . SER A 1 194 ? 5.360 -5.973 -5.294 1.00 97.56 194 SER A O 1
ATOM 1552 N N . ARG A 1 195 ? 7.322 -7.077 -5.315 1.00 97.94 195 ARG A N 1
ATOM 1553 C CA . ARG A 1 195 ? 6.869 -8.198 -6.153 1.00 97.94 195 ARG A CA 1
ATOM 1554 C C . ARG A 1 195 ? 5.731 -8.970 -5.494 1.00 97.94 195 ARG A C 1
ATOM 1556 O O . ARG A 1 195 ? 4.712 -9.234 -6.129 1.00 97.94 195 ARG A O 1
ATOM 1563 N N . TYR A 1 196 ? 5.851 -9.271 -4.201 1.00 97.88 196 TYR A N 1
ATOM 1564 C CA . TYR A 1 196 ? 4.782 -9.898 -3.424 1.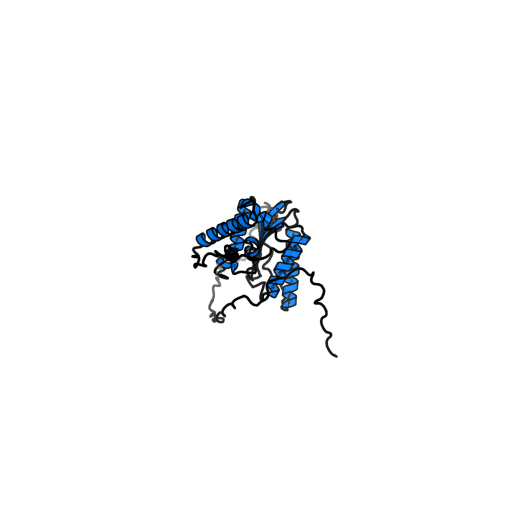00 97.88 196 TYR A CA 1
ATOM 1565 C C . TYR A 1 196 ? 3.489 -9.068 -3.443 1.00 97.88 196 TYR A C 1
ATOM 1567 O O . TYR A 1 196 ? 2.411 -9.634 -3.633 1.00 97.88 196 TYR A O 1
ATOM 1575 N N . ILE A 1 197 ? 3.587 -7.748 -3.246 1.00 98.31 197 ILE A N 1
ATOM 1576 C CA . ILE A 1 197 ? 2.448 -6.820 -3.243 1.00 98.31 197 ILE A CA 1
ATOM 1577 C C . ILE A 1 197 ? 1.775 -6.806 -4.618 1.00 98.31 197 ILE A C 1
ATOM 1579 O O . ILE A 1 197 ? 0.556 -6.962 -4.685 1.00 98.31 197 ILE A O 1
ATOM 1583 N N . ALA A 1 198 ? 2.553 -6.693 -5.697 1.00 98.19 198 ALA A N 1
ATOM 1584 C CA . ALA A 1 198 ? 2.045 -6.695 -7.067 1.00 98.19 198 ALA A CA 1
ATOM 1585 C C . ALA A 1 198 ? 1.316 -8.002 -7.423 1.00 98.19 198 ALA A C 1
ATOM 1587 O O . ALA A 1 1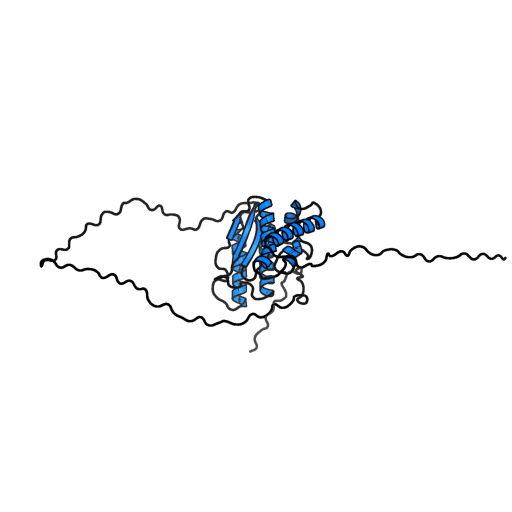98 ? 0.250 -7.968 -8.033 1.00 98.19 198 ALA A O 1
ATOM 1588 N N . LEU A 1 199 ? 1.846 -9.152 -6.993 1.00 98.12 199 LEU A N 1
ATOM 1589 C CA . LEU A 1 199 ? 1.273 -10.475 -7.275 1.00 98.12 199 LEU A CA 1
ATOM 1590 C C . LEU A 1 199 ? 0.131 -10.874 -6.333 1.00 98.12 199 LEU A C 1
ATOM 1592 O O . LEU A 1 199 ? -0.499 -11.916 -6.532 1.00 98.12 199 LEU A O 1
ATOM 1596 N N . ASN A 1 200 ? -0.155 -10.088 -5.295 1.00 97.75 200 ASN A N 1
ATOM 1597 C CA . ASN A 1 200 ? -1.141 -10.464 -4.287 1.00 97.75 200 ASN A CA 1
ATOM 1598 C C . ASN A 1 200 ? -2.566 -10.662 -4.843 1.00 97.75 200 ASN A C 1
ATOM 1600 O O . ASN A 1 200 ? -3.187 -11.671 -4.503 1.00 97.75 200 ASN A O 1
ATOM 1604 N N . PRO A 1 201 ? -3.079 -9.803 -5.748 1.00 97.81 201 PRO A N 1
ATOM 1605 C CA . PRO A 1 201 ? -4.384 -10.010 -6.377 1.00 97.81 201 PRO A CA 1
ATOM 1606 C C . PRO A 1 201 ? -4.487 -11.344 -7.122 1.00 97.81 201 PRO A C 1
ATOM 1608 O O . PRO A 1 201 ? -5.512 -12.021 -7.036 1.00 97.81 201 PRO A O 1
ATOM 1611 N N . VAL A 1 202 ? -3.405 -11.760 -7.789 1.00 97.62 202 VAL A N 1
ATOM 1612 C CA . VAL A 1 202 ? -3.340 -13.046 -8.495 1.00 97.62 202 VAL A CA 1
ATOM 1613 C C . VAL A 1 202 ? -3.320 -14.205 -7.502 1.00 97.62 202 VAL A C 1
ATOM 1615 O O . VAL A 1 202 ? -4.112 -15.137 -7.619 1.00 97.62 202 VAL A O 1
ATOM 1618 N N . ARG A 1 203 ? -2.488 -14.118 -6.456 1.00 95.75 203 ARG A N 1
ATOM 1619 C CA . ARG A 1 203 ? -2.436 -15.115 -5.368 1.00 95.75 203 ARG A CA 1
ATOM 1620 C C . ARG A 1 203 ? -3.772 -15.268 -4.641 1.00 95.75 203 ARG A C 1
ATOM 1622 O O . ARG A 1 203 ? -4.109 -16.362 -4.197 1.00 95.75 203 ARG A O 1
ATOM 1629 N N . ALA A 1 204 ? -4.533 -14.184 -4.520 1.00 94.62 204 ALA A N 1
ATOM 1630 C CA . ALA A 1 204 ? -5.866 -14.177 -3.930 1.00 94.62 204 ALA A CA 1
ATOM 1631 C C . ALA A 1 204 ? -6.965 -14.678 -4.892 1.00 94.62 204 ALA A C 1
ATOM 1633 O O . ALA A 1 204 ? -8.124 -14.768 -4.486 1.00 94.62 204 ALA A O 1
ATOM 1634 N N . GLY A 1 205 ? -6.626 -14.995 -6.148 1.00 95.31 205 GLY A N 1
ATOM 1635 C CA . GLY A 1 205 ? -7.571 -15.441 -7.172 1.00 95.31 205 GLY A CA 1
ATOM 1636 C C . GLY A 1 205 ? -8.547 -14.352 -7.627 1.00 95.31 205 GLY A C 1
ATOM 1637 O O . GLY A 1 205 ? -9.643 -14.671 -8.083 1.00 95.31 205 GLY A O 1
ATOM 1638 N N . ILE A 1 206 ? -8.185 -13.076 -7.458 1.00 95.75 206 ILE A N 1
ATOM 1639 C CA . ILE A 1 206 ? -9.022 -11.923 -7.819 1.00 95.75 206 ILE A CA 1
ATOM 1640 C C . ILE A 1 206 ? -8.911 -11.623 -9.318 1.00 95.75 206 ILE A C 1
ATOM 1642 O O . ILE A 1 206 ? -9.906 -11.293 -9.960 1.00 95.75 206 ILE A O 1
ATOM 1646 N N . CYS A 1 207 ? -7.712 -11.760 -9.883 1.00 96.06 207 CYS A N 1
ATOM 1647 C CA . CYS A 1 207 ? -7.440 -11.557 -11.302 1.00 96.06 207 CYS A CA 1
ATOM 1648 C C . CYS A 1 207 ? -6.391 -12.557 -11.811 1.00 96.06 207 CYS A C 1
ATOM 1650 O O . CYS A 1 207 ? -5.674 -13.178 -11.031 1.00 96.06 207 CYS A O 1
ATOM 1652 N N . LEU A 1 208 ? -6.302 -12.717 -13.135 1.00 94.44 208 LEU A N 1
ATOM 1653 C CA . LEU A 1 208 ? -5.331 -13.622 -13.770 1.00 94.44 208 LEU A CA 1
ATOM 1654 C C . LEU A 1 208 ? -3.930 -13.016 -13.891 1.00 94.44 208 LEU A C 1
ATOM 1656 O O . LEU A 1 208 ? -2.948 -13.744 -14.003 1.00 94.44 208 LEU A O 1
ATOM 1660 N N . ARG A 1 209 ? -3.850 -11.687 -13.913 1.00 95.94 209 ARG A N 1
ATOM 1661 C CA . ARG A 1 209 ? -2.621 -10.931 -14.124 1.00 95.94 209 ARG A CA 1
ATOM 1662 C C . ARG A 1 209 ? -2.603 -9.682 -13.244 1.00 95.94 209 ARG A C 1
ATOM 1664 O O . ARG A 1 209 ? -3.671 -9.099 -13.031 1.00 95.94 209 ARG A O 1
ATOM 1671 N N . PRO A 1 210 ? -1.432 -9.256 -12.749 1.00 97.19 210 PRO A N 1
ATOM 1672 C CA . PRO A 1 210 ? -1.335 -8.117 -11.842 1.00 97.19 210 PRO A CA 1
ATOM 1673 C C . PRO A 1 210 ? -1.788 -6.794 -12.485 1.00 97.19 210 PRO A C 1
ATOM 1675 O O . PRO A 1 210 ? -2.368 -5.969 -11.785 1.00 97.19 210 PRO A O 1
ATOM 1678 N N . GLU A 1 211 ? -1.640 -6.614 -13.805 1.00 97.06 211 GLU A N 1
ATOM 1679 C CA . GLU A 1 211 ? -2.113 -5.412 -14.524 1.00 97.06 211 GLU A CA 1
ATOM 1680 C C . GLU A 1 211 ? -3.645 -5.296 -14.573 1.00 97.06 211 GLU A C 1
ATOM 1682 O O . GLU A 1 211 ? -4.189 -4.233 -14.851 1.00 97.06 211 GLU A O 1
ATOM 1687 N N . LEU A 1 212 ? -4.367 -6.391 -14.316 1.00 97.38 212 LEU A N 1
ATOM 1688 C CA . LEU A 1 212 ? -5.832 -6.411 -14.347 1.00 97.38 212 LEU A CA 1
ATOM 1689 C C . LEU A 1 212 ? -6.462 -5.947 -13.028 1.00 97.38 212 LEU A C 1
ATOM 1691 O O . LEU A 1 212 ? -7.688 -5.932 -12.913 1.00 97.38 212 LEU A O 1
ATOM 1695 N N . TRP A 1 213 ? -5.653 -5.618 -12.018 1.00 97.81 213 TRP A N 1
ATOM 1696 C CA . TRP A 1 213 ? -6.143 -5.161 -10.725 1.00 97.81 213 TRP A CA 1
ATOM 1697 C C . TRP A 1 213 ? -5.850 -3.669 -10.511 1.00 97.81 213 TRP A C 1
ATOM 1699 O O . TRP A 1 213 ? -4.729 -3.321 -10.135 1.00 97.81 213 TRP A O 1
ATOM 1709 N N . PRO A 1 214 ? -6.851 -2.781 -10.674 1.00 96.81 214 PRO A N 1
ATOM 1710 C CA . PRO A 1 214 ? -6.640 -1.329 -10.646 1.00 96.81 214 PRO A CA 1
ATOM 1711 C C . PRO A 1 214 ? -6.343 -0.783 -9.243 1.00 96.81 214 PRO A C 1
ATOM 1713 O O . PRO A 1 214 ? -5.897 0.346 -9.082 1.00 96.81 214 PRO A O 1
ATOM 1716 N N . TRP A 1 215 ? -6.583 -1.573 -8.192 1.00 98.06 215 TRP A N 1
ATOM 1717 C CA . TRP A 1 215 ? -6.383 -1.151 -6.803 1.00 98.06 215 TRP A CA 1
ATOM 1718 C C . TRP A 1 215 ? -4.993 -1.526 -6.269 1.00 98.06 215 TRP A C 1
ATOM 1720 O O . TRP A 1 215 ? -4.832 -1.873 -5.095 1.00 98.06 215 TRP A O 1
ATOM 1730 N N . SER A 1 216 ? -3.994 -1.479 -7.147 1.00 98.06 216 SER A N 1
ATOM 1731 C CA . SER A 1 216 ? -2.581 -1.754 -6.888 1.00 98.06 216 SER A CA 1
ATOM 1732 C C . SER A 1 216 ? -1.719 -0.684 -7.546 1.00 98.06 216 SER A C 1
ATOM 1734 O O . SER A 1 216 ? -2.070 -0.159 -8.596 1.00 98.06 216 SER A O 1
ATOM 1736 N N . SER A 1 217 ? -0.553 -0.398 -6.968 1.00 98.12 217 SER A N 1
ATOM 1737 C CA . SER A 1 217 ? 0.429 0.497 -7.582 1.00 98.12 217 SER A CA 1
ATOM 1738 C C . SER A 1 217 ? 1.082 -0.085 -8.836 1.00 98.12 217 SER A C 1
ATOM 1740 O O . SER A 1 217 ? 1.804 0.637 -9.513 1.00 98.12 217 SER A O 1
ATOM 1742 N N . TYR A 1 218 ? 0.885 -1.375 -9.130 1.00 98.38 218 TYR A N 1
ATOM 1743 C CA . TYR A 1 218 ? 1.655 -2.085 -10.150 1.00 98.38 218 TYR A CA 1
ATOM 1744 C C . TYR A 1 218 ? 1.574 -1.435 -11.535 1.00 98.38 218 TYR A C 1
ATOM 1746 O O . TYR A 1 218 ? 2.625 -1.178 -12.113 1.00 98.38 218 TYR A O 1
ATOM 1754 N N . CYS A 1 219 ? 0.373 -1.100 -12.027 1.00 98.00 219 CYS A N 1
ATOM 1755 C CA . CYS A 1 219 ? 0.197 -0.442 -13.328 1.00 98.00 219 CYS A CA 1
ATOM 1756 C C . CYS A 1 219 ? 0.977 0.874 -13.420 1.00 98.00 219 CYS A C 1
ATOM 1758 O O . CYS A 1 219 ? 1.653 1.114 -14.419 1.00 98.00 219 CYS A O 1
ATOM 1760 N N . ALA A 1 220 ? 0.950 1.681 -12.357 1.00 97.62 220 ALA A N 1
ATOM 1761 C CA . ALA A 1 220 ? 1.740 2.903 -12.278 1.00 97.62 220 ALA A CA 1
ATOM 1762 C C . ALA A 1 220 ? 3.250 2.620 -12.258 1.00 97.62 220 ALA A C 1
ATOM 1764 O O . ALA A 1 220 ? 4.025 3.304 -12.918 1.00 97.62 220 ALA A O 1
ATOM 1765 N N . THR A 1 221 ? 3.686 1.576 -11.548 1.00 97.75 221 THR A N 1
ATOM 1766 C CA . THR A 1 221 ? 5.103 1.192 -11.478 1.00 97.75 221 THR A CA 1
ATOM 1767 C C . THR A 1 221 ? 5.662 0.727 -12.826 1.00 97.75 221 THR A C 1
ATOM 1769 O O . THR A 1 221 ? 6.824 0.989 -13.120 1.00 97.75 221 THR A O 1
ATOM 1772 N N . ILE A 1 222 ? 4.860 0.055 -13.657 1.00 97.56 222 ILE A N 1
ATOM 1773 C CA . ILE A 1 222 ? 5.286 -0.397 -14.994 1.00 97.56 222 ILE A CA 1
ATOM 1774 C C . ILE A 1 222 ? 4.975 0.613 -16.113 1.00 97.56 222 ILE A C 1
ATOM 1776 O O . ILE A 1 222 ? 5.210 0.314 -17.282 1.00 97.56 222 ILE A O 1
ATOM 1780 N N . GLY A 1 223 ? 4.457 1.798 -15.776 1.00 96.38 223 GLY A N 1
ATOM 1781 C CA . GLY A 1 223 ? 4.188 2.873 -16.736 1.00 96.38 223 GLY A CA 1
ATOM 1782 C C . GLY A 1 223 ? 2.927 2.695 -17.590 1.00 96.38 223 GLY A C 1
ATOM 1783 O O . GLY A 1 223 ? 2.820 3.317 -18.643 1.00 96.38 223 GLY A O 1
ATOM 1784 N N . LEU A 1 224 ? 1.973 1.856 -17.168 1.00 95.75 224 LEU A N 1
ATOM 1785 C CA . LEU A 1 224 ? 0.648 1.766 -17.803 1.00 95.75 224 LEU A CA 1
ATOM 1786 C C . LEU A 1 224 ? -0.321 2.847 -17.308 1.00 95.75 224 LEU A C 1
ATOM 1788 O O . LEU A 1 224 ? -1.308 3.144 -17.980 1.00 95.75 224 LEU A O 1
ATOM 1792 N N . GLU A 1 225 ? -0.049 3.420 -16.138 1.00 95.94 225 GLU A N 1
ATOM 1793 C CA . GLU A 1 225 ? -0.827 4.493 -15.525 1.00 95.94 225 GLU A CA 1
ATOM 1794 C C . GLU A 1 225 ? 0.111 5.566 -14.965 1.00 95.94 225 GLU A C 1
ATOM 1796 O O . GLU A 1 225 ? 1.258 5.282 -14.622 1.00 95.94 225 GLU A O 1
ATOM 1801 N N . GLU A 1 226 ? -0.383 6.797 -14.847 1.00 95.56 226 GLU A N 1
ATOM 1802 C CA . GLU A 1 226 ? 0.372 7.873 -14.207 1.00 95.56 226 GLU A CA 1
ATOM 1803 C C . GLU A 1 226 ? 0.443 7.619 -12.690 1.00 95.56 226 GLU A C 1
ATOM 1805 O O . GLU A 1 226 ? -0.600 7.400 -12.056 1.00 95.56 226 GLU A O 1
ATOM 1810 N N . PRO A 1 227 ? 1.635 7.642 -12.068 1.00 95.81 227 PRO A N 1
ATOM 1811 C CA . PRO A 1 227 ? 1.742 7.459 -10.632 1.00 95.81 227 PRO A CA 1
ATOM 1812 C C . PRO A 1 227 ? 1.107 8.633 -9.880 1.00 95.81 227 PRO A C 1
ATOM 1814 O O . PRO A 1 227 ? 1.315 9.795 -10.235 1.00 95.81 227 PRO A O 1
ATOM 1817 N N . PRO A 1 228 ? 0.355 8.375 -8.794 1.00 96.31 228 PRO A N 1
ATOM 1818 C CA . PRO A 1 228 ? -0.111 9.465 -7.957 1.00 96.31 228 PRO A CA 1
ATOM 1819 C C . PRO A 1 228 ? 1.095 10.180 -7.315 1.00 96.31 228 PRO A C 1
ATOM 1821 O O . PRO A 1 228 ? 2.070 9.512 -6.968 1.00 96.31 228 PRO A O 1
ATOM 1824 N N . PRO A 1 229 ? 1.029 11.502 -7.053 1.00 96.06 229 PRO A N 1
ATOM 1825 C CA . PRO A 1 229 ? 2.194 12.296 -6.627 1.00 96.06 229 PRO A CA 1
ATOM 1826 C C . PRO A 1 229 ? 2.890 11.840 -5.335 1.00 96.06 229 PRO A C 1
ATOM 1828 O O . PRO A 1 229 ? 4.012 12.244 -5.053 1.00 96.06 229 PRO A O 1
ATOM 1831 N N . TRP A 1 230 ? 2.214 11.039 -4.512 1.00 97.62 230 TRP A N 1
ATOM 1832 C CA . TRP A 1 230 ? 2.732 10.510 -3.248 1.00 97.62 230 TRP A CA 1
ATOM 1833 C C . TRP A 1 230 ? 3.387 9.122 -3.383 1.00 97.62 230 TRP A C 1
ATOM 1835 O O . TRP A 1 230 ? 3.906 8.599 -2.395 1.00 97.62 230 TRP A O 1
ATOM 1845 N N . LEU A 1 231 ? 3.341 8.502 -4.568 1.00 98.25 231 LEU A N 1
ATOM 1846 C CA . LEU A 1 231 ? 3.944 7.198 -4.844 1.00 98.25 231 LEU A CA 1
ATOM 1847 C C . LEU A 1 231 ? 5.354 7.381 -5.418 1.00 98.25 231 LEU A C 1
ATOM 1849 O O . LEU A 1 231 ? 5.536 7.896 -6.516 1.00 98.25 231 LEU A O 1
ATOM 1853 N N . ALA A 1 232 ? 6.356 6.899 -4.691 1.00 97.12 232 ALA A N 1
ATOM 1854 C CA . ALA A 1 232 ? 7.766 6.993 -5.047 1.00 97.12 232 ALA A CA 1
ATOM 1855 C C . ALA A 1 232 ? 8.194 5.844 -5.977 1.00 97.12 232 ALA A C 1
ATOM 1857 O O . ALA A 1 232 ? 8.991 4.980 -5.595 1.00 97.12 232 ALA A O 1
ATOM 1858 N N . VAL A 1 233 ? 7.649 5.835 -7.200 1.00 96.19 233 VAL A N 1
ATOM 1859 C CA . VAL A 1 233 ? 7.980 4.839 -8.235 1.00 96.19 233 VAL A CA 1
ATOM 1860 C C . VAL A 1 233 ? 9.467 4.877 -8.582 1.00 96.19 233 VAL A C 1
ATOM 1862 O O . VAL A 1 233 ? 10.100 3.827 -8.630 1.00 96.19 233 VAL A O 1
ATOM 1865 N N . ASP A 1 234 ? 10.055 6.065 -8.721 1.00 94.62 234 ASP A N 1
ATOM 1866 C CA . ASP A 1 234 ? 11.470 6.215 -9.088 1.00 94.62 234 ASP A CA 1
ATOM 1867 C C . ASP A 1 234 ? 12.408 5.554 -8.074 1.00 94.62 234 ASP A C 1
ATOM 1869 O O . ASP A 1 234 ? 13.343 4.853 -8.450 1.00 94.62 234 ASP A O 1
ATOM 1873 N N . ALA A 1 235 ? 12.119 5.696 -6.776 1.00 93.19 235 ALA A N 1
ATOM 1874 C CA . ALA A 1 235 ? 12.910 5.071 -5.719 1.00 93.19 235 ALA A CA 1
ATOM 1875 C C . ALA A 1 235 ? 12.823 3.534 -5.753 1.00 93.19 235 ALA A C 1
ATOM 1877 O O . ALA A 1 235 ? 13.794 2.851 -5.434 1.00 93.19 235 ALA A O 1
ATOM 1878 N N . LEU A 1 236 ? 11.667 2.985 -6.142 1.00 95.44 236 LEU A N 1
ATOM 1879 C CA . LEU A 1 236 ? 11.488 1.543 -6.326 1.00 95.44 236 LEU A CA 1
ATOM 1880 C C . LEU A 1 236 ? 12.195 1.037 -7.594 1.00 95.44 236 LEU A C 1
ATOM 1882 O O . LEU A 1 236 ? 12.725 -0.073 -7.598 1.00 95.44 236 LEU A O 1
ATOM 1886 N N . LEU A 1 237 ? 12.189 1.836 -8.661 1.00 96.56 237 LEU A N 1
ATOM 1887 C CA . LEU A 1 237 ? 12.732 1.474 -9.968 1.00 96.56 237 LEU A CA 1
ATOM 1888 C C . LEU A 1 237 ? 14.244 1.699 -10.095 1.00 96.56 237 LEU A C 1
ATOM 1890 O O . LEU A 1 237 ? 14.875 1.024 -10.909 1.00 96.56 237 LEU A O 1
ATOM 1894 N N . ALA A 1 238 ? 14.835 2.581 -9.287 1.00 95.00 238 ALA A N 1
ATOM 1895 C CA . ALA A 1 238 ? 16.256 2.932 -9.348 1.00 95.00 238 ALA A CA 1
ATOM 1896 C C . ALA A 1 238 ? 17.217 1.722 -9.411 1.00 95.00 238 ALA A C 1
ATOM 1898 O O . ALA A 1 238 ? 18.145 1.757 -10.218 1.00 95.00 238 ALA A O 1
ATOM 1899 N N . PRO A 1 239 ? 17.004 0.611 -8.671 1.00 94.06 239 PRO A N 1
ATOM 1900 C CA . PRO A 1 239 ? 17.883 -0.559 -8.757 1.00 94.06 239 PRO A CA 1
ATOM 1901 C C . PRO A 1 239 ? 17.839 -1.306 -10.101 1.00 94.06 239 PRO A C 1
ATOM 1903 O O . PRO A 1 239 ? 18.729 -2.105 -10.386 1.00 94.06 239 PRO A O 1
ATOM 1906 N N . PHE A 1 240 ? 16.809 -1.100 -10.927 1.00 94.56 240 PHE A N 1
ATOM 1907 C CA . PHE A 1 240 ? 16.625 -1.850 -12.171 1.00 94.56 240 PHE A CA 1
ATOM 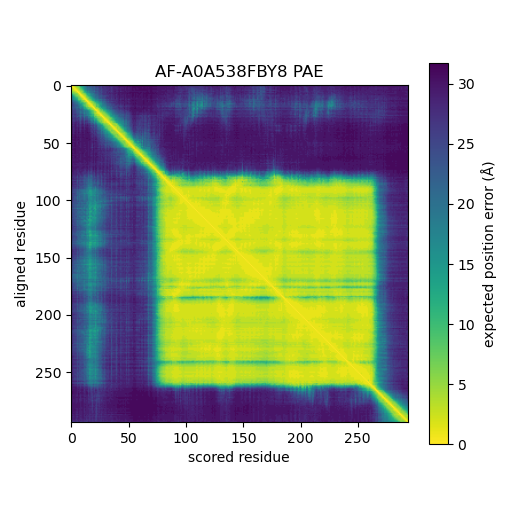1908 C C . PHE A 1 240 ? 17.354 -1.218 -13.360 1.00 94.56 240 PHE A C 1
ATOM 1910 O O . PHE A 1 240 ? 17.849 -1.946 -14.232 1.00 94.56 240 PHE A O 1
ATOM 1917 N N . SER A 1 241 ? 17.398 0.116 -13.438 1.00 94.88 241 SER A N 1
ATOM 1918 C CA . SER A 1 241 ? 18.135 0.866 -14.460 1.00 94.88 241 SER A CA 1
ATOM 1919 C C . SER A 1 241 ? 18.115 2.377 -14.196 1.00 94.88 241 SER A C 1
ATOM 1921 O O . SER A 1 241 ? 17.132 2.889 -13.680 1.00 94.88 241 SER A O 1
ATOM 1923 N N . ASP A 1 242 ? 19.109 3.101 -14.721 1.00 90.06 242 ASP A N 1
ATOM 1924 C CA . ASP A 1 242 ? 19.133 4.577 -14.730 1.00 90.06 242 ASP A CA 1
ATOM 1925 C C . ASP A 1 242 ? 18.057 5.234 -15.619 1.00 90.06 242 ASP A C 1
ATOM 1927 O O . ASP A 1 242 ? 17.793 6.426 -15.505 1.00 90.06 242 ASP A O 1
ATOM 1931 N N . GLY A 1 243 ? 17.458 4.488 -16.556 1.00 93.06 243 GLY A N 1
ATOM 1932 C CA . GLY A 1 243 ? 16.423 5.013 -17.453 1.00 93.06 243 GLY A CA 1
ATOM 1933 C C . GLY A 1 243 ? 15.027 4.581 -16.998 1.00 93.06 243 GLY A C 1
ATOM 1934 O O . GLY A 1 243 ? 14.811 3.368 -16.942 1.00 93.06 243 GLY A O 1
ATOM 1935 N N . PRO A 1 244 ? 14.064 5.496 -16.764 1.00 90.69 244 PRO A N 1
ATOM 1936 C CA . PRO A 1 244 ? 12.773 5.167 -16.147 1.00 90.69 244 PRO A CA 1
ATOM 1937 C C . PRO A 1 244 ? 11.989 4.110 -16.935 1.00 90.69 244 PRO A C 1
ATOM 1939 O O . PRO A 1 244 ? 11.558 3.108 -16.371 1.00 90.69 244 PRO A O 1
ATOM 1942 N N . THR A 1 245 ? 11.907 4.242 -18.263 1.00 94.06 245 THR A N 1
ATOM 1943 C CA . THR A 1 245 ? 11.242 3.253 -19.131 1.00 94.06 245 THR A CA 1
ATOM 1944 C C . THR A 1 245 ? 11.894 1.872 -19.039 1.00 94.06 245 THR A C 1
ATOM 1946 O O . THR A 1 245 ? 11.220 0.852 -18.917 1.00 94.06 245 THR A O 1
ATOM 1949 N N . ARG A 1 246 ? 13.230 1.819 -19.076 1.00 96.69 246 ARG A N 1
ATOM 1950 C CA . ARG A 1 246 ? 13.981 0.557 -19.012 1.00 96.69 246 ARG A CA 1
ATOM 1951 C C . ARG A 1 246 ? 13.889 -0.078 -17.626 1.00 96.69 246 ARG A C 1
ATOM 1953 O O . ARG A 1 246 ? 13.837 -1.302 -17.528 1.00 96.69 246 ARG A O 1
ATOM 1960 N N . ALA A 1 247 ? 13.858 0.738 -16.577 1.00 97.06 247 ALA A N 1
ATOM 1961 C CA . ALA A 1 247 ? 13.670 0.294 -15.207 1.00 97.06 247 ALA A CA 1
ATOM 1962 C C . ALA A 1 247 ? 12.273 -0.312 -15.008 1.00 97.06 247 ALA A C 1
ATOM 1964 O O . ALA A 1 247 ? 12.173 -1.422 -14.492 1.00 97.06 247 ALA A O 1
ATOM 1965 N N . ALA A 1 248 ? 11.224 0.344 -15.516 1.00 97.12 248 ALA A N 1
ATOM 1966 C CA . ALA A 1 248 ? 9.849 -0.157 -15.491 1.00 97.12 248 ALA A CA 1
ATOM 1967 C C . ALA A 1 248 ? 9.710 -1.516 -16.201 1.00 97.12 248 ALA A C 1
ATOM 1969 O O . ALA A 1 248 ? 9.138 -2.449 -15.639 1.00 97.12 248 ALA A O 1
ATOM 1970 N N . VAL A 1 249 ? 10.308 -1.674 -17.391 1.00 97.44 249 VAL A N 1
ATOM 1971 C CA . VAL A 1 249 ? 10.320 -2.957 -18.124 1.00 97.44 249 VAL A CA 1
ATOM 1972 C C . VAL A 1 249 ? 11.031 -4.054 -17.327 1.00 97.44 249 VAL A C 1
ATOM 1974 O O . VAL A 1 249 ? 10.532 -5.172 -17.215 1.00 97.44 249 VAL A O 1
ATOM 1977 N N . ARG A 1 250 ? 12.196 -3.751 -16.746 1.00 97.94 250 ARG A N 1
ATOM 1978 C CA . ARG A 1 250 ? 12.959 -4.719 -15.944 1.00 97.94 250 ARG A CA 1
ATOM 1979 C C . ARG A 1 250 ? 12.238 -5.104 -14.652 1.00 97.94 250 ARG A C 1
ATOM 1981 O O . ARG A 1 250 ? 12.262 -6.276 -14.288 1.00 97.94 250 ARG A O 1
ATOM 1988 N N . TYR A 1 251 ? 11.566 -4.156 -14.003 1.00 98.00 251 TYR A N 1
ATOM 1989 C CA . TYR A 1 251 ? 10.699 -4.438 -12.863 1.00 98.00 251 TYR A CA 1
ATOM 1990 C C . TYR A 1 251 ? 9.503 -5.311 -13.265 1.00 98.00 251 TYR A C 1
ATOM 1992 O O . TYR A 1 251 ? 9.198 -6.280 -12.574 1.00 98.00 251 TYR A O 1
ATOM 2000 N N . GLY A 1 252 ? 8.870 -5.030 -14.409 1.00 97.75 252 GLY A N 1
ATOM 2001 C CA . GLY A 1 252 ? 7.815 -5.874 -14.973 1.00 97.75 252 GLY A CA 1
ATOM 2002 C C . GLY A 1 252 ? 8.284 -7.315 -15.186 1.00 97.75 252 GLY A C 1
ATOM 2003 O O . GLY A 1 252 ? 7.634 -8.243 -14.714 1.00 97.75 252 GLY A O 1
ATOM 2004 N N . ASN A 1 253 ? 9.462 -7.514 -15.787 1.00 97.69 253 ASN A N 1
ATOM 2005 C CA . ASN A 1 253 ? 10.057 -8.848 -15.948 1.00 97.69 253 ASN A CA 1
ATOM 2006 C C . ASN A 1 253 ? 10.308 -9.543 -14.601 1.00 97.69 253 ASN A C 1
ATOM 2008 O O . ASN A 1 253 ? 9.982 -10.715 -14.448 1.00 97.69 253 ASN A O 1
ATOM 2012 N N . PHE A 1 254 ? 10.820 -8.813 -13.607 1.00 97.50 254 PHE A N 1
ATOM 2013 C CA . PHE A 1 254 ? 11.021 -9.336 -12.254 1.00 97.50 254 PHE A CA 1
ATOM 2014 C C . PHE A 1 254 ? 9.708 -9.798 -11.595 1.00 97.50 254 PHE A C 1
ATOM 2016 O O . PHE A 1 254 ? 9.676 -10.824 -10.908 1.00 97.50 254 PHE A O 1
ATOM 2023 N N . VAL A 1 255 ? 8.602 -9.084 -11.827 1.00 97.50 255 VAL A N 1
ATOM 2024 C CA . VAL A 1 255 ? 7.270 -9.498 -11.363 1.00 97.50 255 VAL A CA 1
ATOM 2025 C C . VAL A 1 255 ? 6.736 -10.694 -12.160 1.00 97.50 255 VAL A C 1
ATOM 2027 O O . VAL A 1 255 ? 6.199 -11.622 -11.552 1.00 97.50 255 VAL A O 1
ATOM 2030 N N . GLU A 1 256 ? 6.929 -10.726 -13.481 1.00 95.75 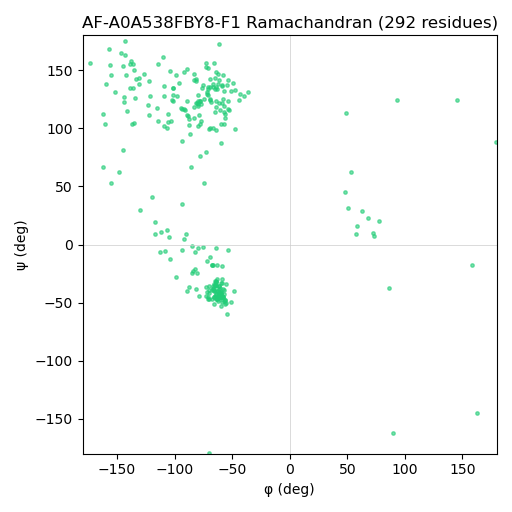256 GLU A N 1
ATOM 2031 C CA . GLU A 1 256 ? 6.553 -11.865 -14.333 1.00 95.75 256 GLU A CA 1
ATOM 2032 C C . GLU A 1 256 ? 7.293 -13.153 -13.955 1.00 95.75 256 GLU A C 1
ATOM 2034 O O . GLU A 1 256 ? 6.689 -14.226 -13.957 1.00 95.75 256 GLU A O 1
ATOM 2039 N N . ASP A 1 257 ? 8.570 -13.073 -13.581 1.00 95.75 257 ASP A N 1
ATOM 2040 C CA . ASP A 1 257 ? 9.317 -14.233 -13.089 1.00 95.75 257 ASP A CA 1
ATOM 2041 C C . ASP A 1 257 ? 8.668 -14.792 -11.813 1.00 95.75 257 ASP A C 1
ATOM 2043 O O . ASP A 1 257 ? 8.413 -15.994 -11.717 1.00 95.75 257 ASP A O 1
ATOM 2047 N N . GLY A 1 258 ? 8.251 -13.914 -10.893 1.00 93.38 258 GLY A N 1
ATOM 2048 C CA . GLY A 1 258 ? 7.477 -14.317 -9.716 1.00 93.38 258 GLY A CA 1
ATOM 2049 C C . GLY A 1 258 ? 6.099 -14.904 -10.054 1.00 93.38 258 GLY A C 1
ATOM 2050 O O . GLY A 1 258 ? 5.616 -15.795 -9.357 1.00 93.38 258 GLY A O 1
ATOM 2051 N N . LEU A 1 259 ? 5.453 -14.452 -11.133 1.00 91.75 259 LEU A N 1
ATOM 2052 C CA . LEU A 1 259 ? 4.192 -15.031 -11.609 1.00 91.75 259 LEU A CA 1
ATOM 2053 C C . LEU A 1 259 ? 4.388 -16.463 -12.135 1.00 91.75 259 LEU A C 1
ATOM 2055 O O . LEU A 1 259 ? 3.561 -17.338 -11.865 1.00 91.75 259 LEU A O 1
ATOM 2059 N N . ARG A 1 260 ? 5.498 -16.723 -12.839 1.00 91.44 260 ARG A N 1
ATOM 2060 C CA . ARG A 1 260 ? 5.863 -18.064 -13.330 1.00 91.44 260 ARG A CA 1
ATOM 2061 C C . ARG A 1 260 ? 6.162 -19.027 -12.184 1.00 91.44 260 ARG A C 1
ATOM 2063 O O . ARG A 1 260 ? 5.719 -20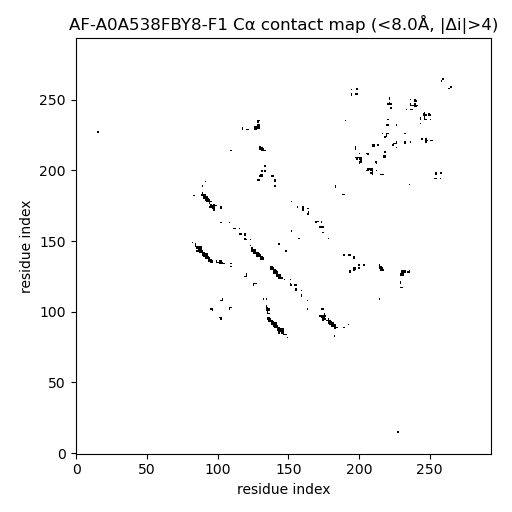.173 -12.239 1.00 91.44 260 ARG A O 1
ATOM 2070 N N . GLU A 1 261 ? 6.840 -18.561 -11.133 1.00 89.12 261 GLU A N 1
ATOM 2071 C CA . GLU A 1 261 ? 7.090 -19.337 -9.906 1.00 89.12 261 GLU A CA 1
ATOM 2072 C C . GLU A 1 261 ? 5.785 -19.799 -9.227 1.00 89.12 261 GLU A C 1
ATOM 2074 O O . GLU A 1 261 ? 5.741 -20.869 -8.623 1.00 89.12 261 GLU A O 1
ATOM 2079 N N . LEU A 1 262 ? 4.690 -19.040 -9.366 1.00 81.19 262 LEU A N 1
ATOM 2080 C CA . LEU A 1 262 ? 3.366 -19.421 -8.853 1.00 81.19 262 LEU A CA 1
ATOM 2081 C C . LEU A 1 262 ? 2.667 -20.510 -9.686 1.00 81.19 262 LEU A C 1
ATOM 2083 O O . LEU A 1 262 ? 1.561 -20.922 -9.339 1.00 81.19 262 LEU A O 1
ATOM 2087 N N . GLY A 1 263 ? 3.268 -20.965 -10.790 1.00 74.12 263 GLY A N 1
ATOM 2088 C CA . GLY A 1 263 ? 2.670 -21.952 -11.693 1.00 74.12 263 GLY A CA 1
ATOM 2089 C C . GLY A 1 263 ? 1.509 -21.405 -12.532 1.00 74.12 263 GLY A C 1
ATOM 2090 O O . GLY A 1 263 ? 0.821 -22.173 -13.210 1.00 74.12 263 GLY A O 1
ATOM 2091 N N . VAL A 1 264 ? 1.286 -20.086 -12.521 1.00 66.31 264 VAL A N 1
ATOM 2092 C CA . VAL A 1 264 ? 0.294 -19.425 -13.373 1.00 66.31 264 VAL A CA 1
ATOM 2093 C C . VAL A 1 264 ? 0.910 -19.280 -14.761 1.00 66.31 264 VAL A C 1
ATOM 2095 O O . VAL A 1 264 ? 1.759 -18.422 -14.995 1.00 66.31 264 VAL A O 1
ATOM 2098 N N . ARG A 1 265 ? 0.520 -20.151 -15.701 1.00 51.50 265 ARG A N 1
ATOM 2099 C CA . ARG A 1 265 ? 0.969 -20.031 -17.096 1.00 51.50 265 ARG A CA 1
ATOM 2100 C C . ARG A 1 265 ? 0.425 -18.724 -17.664 1.00 51.50 265 ARG A C 1
ATOM 2102 O O . ARG A 1 265 ? -0.788 -18.515 -17.678 1.00 51.50 265 ARG A O 1
ATOM 2109 N N . SER A 1 266 ? 1.314 -17.866 -18.153 1.00 48.16 266 SER A N 1
ATOM 2110 C CA . SER A 1 266 ? 0.948 -16.694 -18.936 1.00 48.16 266 SER A CA 1
ATOM 2111 C C . SER A 1 266 ? 0.190 -17.157 -20.183 1.00 48.16 266 SER A C 1
ATOM 2113 O O . SER A 1 266 ? 0.765 -17.679 -21.136 1.00 48.16 266 SER A O 1
ATOM 2115 N N . GLY A 1 267 ? -1.135 -16.994 -20.175 1.00 41.34 267 GLY A N 1
ATOM 2116 C CA . GLY A 1 267 ? -1.902 -16.993 -21.413 1.00 41.34 267 GLY A CA 1
ATOM 2117 C C . GLY A 1 267 ? -1.326 -15.889 -22.293 1.00 41.34 267 GLY A C 1
ATOM 2118 O O . GLY A 1 267 ? -1.274 -14.740 -21.862 1.00 41.34 267 GLY A O 1
ATOM 2119 N N . SER A 1 268 ? -0.819 -16.263 -23.467 1.00 35.75 268 SER A N 1
ATOM 2120 C CA . SER A 1 268 ? -0.202 -15.374 -24.452 1.00 35.75 268 SER A CA 1
ATOM 2121 C C . SER A 1 268 ? -1.068 -14.131 -24.698 1.00 35.75 268 SER A C 1
ATOM 2123 O O . SER A 1 268 ? -2.033 -14.169 -25.458 1.00 35.75 268 SER A O 1
ATOM 2125 N N . ALA A 1 269 ? -0.717 -13.016 -24.059 1.00 37.19 269 ALA A N 1
ATOM 2126 C CA . ALA A 1 269 ? -1.021 -11.694 -24.574 1.00 37.19 269 ALA A CA 1
ATOM 2127 C C . ALA A 1 269 ? 0.157 -11.343 -25.483 1.00 37.19 269 ALA A C 1
ATOM 2129 O O . ALA A 1 269 ? 1.295 -11.242 -25.027 1.00 37.19 269 ALA A O 1
ATOM 2130 N N . ARG A 1 270 ? -0.114 -11.296 -26.789 1.00 33.00 270 ARG A N 1
ATOM 2131 C CA . ARG A 1 270 ? 0.860 -10.963 -27.829 1.00 33.00 270 ARG A CA 1
ATOM 2132 C C . ARG A 1 270 ? 1.606 -9.679 -27.464 1.00 33.00 270 ARG A C 1
ATOM 2134 O O . ARG A 1 270 ? 1.003 -8.725 -26.978 1.00 33.00 270 ARG A O 1
ATOM 2141 N N . SER A 1 271 ? 2.908 -9.708 -27.721 1.00 31.48 271 SER A N 1
ATOM 2142 C CA . SER A 1 271 ? 3.821 -8.574 -27.698 1.00 31.48 271 SE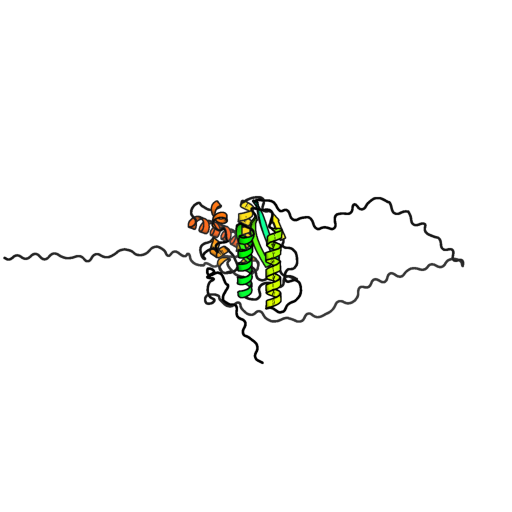R A CA 1
ATOM 2143 C C . SER A 1 271 ? 3.173 -7.327 -28.296 1.00 31.48 271 SER A C 1
ATOM 2145 O O . SER A 1 271 ? 2.655 -7.343 -29.413 1.00 31.48 271 SER A O 1
ATOM 2147 N N . VAL A 1 272 ? 3.214 -6.232 -27.541 1.00 34.28 272 VAL A N 1
ATOM 2148 C CA . VAL A 1 272 ? 2.958 -4.892 -28.067 1.00 34.28 272 VAL A CA 1
ATOM 2149 C C . VAL A 1 272 ? 4.225 -4.458 -28.805 1.00 34.28 272 VAL A C 1
ATOM 2151 O O . VAL A 1 272 ? 5.025 -3.687 -28.292 1.00 34.28 272 VAL A O 1
ATOM 2154 N N . ASP A 1 273 ? 4.423 -5.000 -30.005 1.00 35.44 273 ASP A N 1
ATOM 2155 C CA . ASP A 1 273 ? 5.275 -4.386 -31.021 1.00 35.44 273 ASP A CA 1
ATOM 2156 C C . ASP A 1 273 ? 4.403 -3.405 -31.802 1.00 35.44 273 ASP A C 1
ATOM 2158 O O . ASP A 1 273 ? 3.668 -3.802 -32.705 1.00 35.44 273 ASP A O 1
ATOM 2162 N N . LEU A 1 274 ? 4.419 -2.126 -31.418 1.00 35.62 274 LEU A N 1
ATOM 2163 C CA . LEU A 1 274 ? 3.808 -1.054 -32.211 1.00 35.62 274 LEU A CA 1
ATOM 2164 C C . LEU A 1 274 ? 4.334 0.327 -31.803 1.00 35.62 274 LEU A C 1
ATOM 2166 O O . LEU A 1 274 ? 3.589 1.169 -31.324 1.00 35.62 274 LEU A O 1
ATOM 2170 N N . VAL A 1 275 ? 5.622 0.577 -32.051 1.00 36.41 275 VAL A N 1
ATOM 2171 C CA . VAL A 1 275 ? 6.098 1.909 -32.469 1.00 36.41 275 VAL A CA 1
ATOM 2172 C C . VAL A 1 275 ? 7.246 1.719 -33.460 1.00 36.41 275 VAL A C 1
ATOM 2174 O O . VAL A 1 275 ? 8.411 1.789 -33.092 1.00 36.41 275 VAL A O 1
ATOM 2177 N N . GLN A 1 276 ? 6.917 1.466 -34.728 1.00 34.50 276 GLN A N 1
ATOM 2178 C CA . GLN A 1 276 ? 7.732 1.900 -35.866 1.00 34.50 276 GLN A CA 1
ATOM 2179 C C . GLN A 1 276 ? 6.894 1.861 -37.151 1.00 34.50 276 GLN A C 1
ATOM 2181 O O . GLN A 1 276 ? 6.484 0.810 -37.632 1.00 34.50 276 GLN A O 1
ATOM 2186 N N . GLY A 1 277 ? 6.632 3.049 -37.691 1.00 28.02 277 GLY A N 1
ATOM 2187 C CA . GLY A 1 277 ? 5.903 3.288 -38.932 1.00 28.02 277 GLY A CA 1
ATOM 2188 C C . GLY A 1 277 ? 5.088 4.576 -38.790 1.00 28.02 277 GLY A C 1
ATOM 2189 O O . GLY A 1 277 ? 4.324 4.695 -37.850 1.00 28.02 277 GLY A O 1
ATOM 2190 N N . HIS A 1 278 ? 5.190 5.604 -39.620 1.00 31.31 278 HIS A N 1
ATOM 2191 C CA . HIS A 1 278 ? 5.773 5.767 -40.943 1.00 31.31 278 HIS A CA 1
ATOM 2192 C C . HIS A 1 278 ? 6.140 7.251 -41.108 1.00 31.31 278 HIS A C 1
ATOM 2194 O O . HIS A 1 278 ? 5.419 8.125 -40.637 1.00 31.31 278 HIS A O 1
ATOM 2200 N N . GLY A 1 279 ? 7.223 7.527 -41.830 1.00 27.75 279 GLY A N 1
ATOM 2201 C CA . GLY A 1 279 ? 7.613 8.876 -42.235 1.00 27.75 279 GLY A CA 1
ATOM 2202 C C . GLY A 1 279 ? 8.481 8.845 -43.489 1.00 27.75 279 GLY A C 1
ATOM 2203 O O . GLY A 1 279 ? 9.590 9.363 -43.482 1.00 27.75 279 GLY A O 1
ATOM 2204 N N . ARG A 1 280 ? 8.014 8.179 -44.553 1.00 31.88 280 ARG A N 1
ATOM 2205 C CA . ARG A 1 280 ? 8.525 8.397 -45.913 1.00 31.88 280 ARG A CA 1
ATOM 2206 C C . ARG A 1 280 ? 7.473 9.197 -46.668 1.00 31.88 280 ARG A C 1
ATOM 2208 O O . ARG A 1 280 ? 6.424 8.662 -47.006 1.00 31.88 280 ARG A O 1
ATOM 2215 N N . ALA A 1 281 ? 7.750 10.481 -46.863 1.00 35.22 281 ALA A N 1
ATOM 2216 C CA . ALA A 1 281 ? 7.025 11.317 -47.803 1.00 35.22 281 ALA A CA 1
ATOM 2217 C C . ALA A 1 281 ? 7.599 11.069 -49.204 1.00 35.22 281 ALA A C 1
ATOM 2219 O O . ALA A 1 281 ? 8.799 11.236 -49.427 1.00 35.22 281 ALA A O 1
ATOM 2220 N N . ASP A 1 282 ? 6.734 10.635 -50.116 1.00 34.19 282 ASP A N 1
ATOM 2221 C CA . ASP A 1 282 ? 7.009 10.547 -51.544 1.00 34.19 282 ASP A CA 1
ATOM 2222 C C . ASP A 1 282 ? 7.119 11.954 -52.151 1.00 34.19 282 ASP A C 1
ATOM 2224 O O . ASP A 1 282 ? 6.194 12.763 -52.073 1.00 34.19 282 ASP A O 1
ATOM 2228 N N . SER A 1 283 ? 8.252 12.227 -52.798 1.00 33.56 283 SER A N 1
ATOM 2229 C CA . SER A 1 283 ? 8.439 13.369 -53.696 1.00 33.56 283 SER A CA 1
ATOM 2230 C C . SER A 1 283 ? 7.831 13.063 -55.071 1.00 33.56 283 SER A C 1
ATOM 2232 O O . SER A 1 283 ? 8.213 12.060 -55.686 1.00 33.56 283 SER A O 1
ATOM 2234 N N . PRO A 1 284 ? 6.968 13.921 -55.642 1.00 38.38 284 PRO A N 1
ATOM 2235 C CA . PRO A 1 284 ? 6.544 13.757 -57.023 1.00 38.38 284 PRO A CA 1
ATOM 2236 C C . PRO A 1 284 ? 7.639 14.234 -57.988 1.00 38.38 284 PRO A C 1
ATOM 2238 O O . PRO A 1 284 ? 8.065 15.388 -57.985 1.00 38.38 284 PRO A O 1
ATOM 2241 N N . ARG A 1 285 ? 8.081 13.305 -58.841 1.00 34.16 285 ARG A N 1
ATOM 2242 C CA . ARG A 1 285 ? 8.978 13.525 -59.981 1.00 34.16 285 ARG A CA 1
ATOM 2243 C C . ARG A 1 285 ? 8.350 14.496 -60.989 1.00 34.16 285 ARG A C 1
ATOM 2245 O O . ARG A 1 285 ? 7.388 14.143 -61.668 1.00 34.16 285 ARG A O 1
ATOM 2252 N N . THR A 1 286 ? 8.955 15.662 -61.174 1.00 40.06 286 THR A N 1
ATOM 2253 C CA . THR A 1 286 ? 8.776 16.508 -62.360 1.00 40.06 286 THR A CA 1
ATOM 2254 C C . THR A 1 286 ? 9.656 15.982 -63.501 1.00 40.06 286 THR A C 1
ATOM 2256 O O . THR A 1 286 ? 10.869 15.839 -63.361 1.00 40.06 286 THR A O 1
ATOM 2259 N N . ARG A 1 287 ? 9.044 15.643 -64.644 1.00 38.12 287 ARG A N 1
ATOM 2260 C CA . ARG A 1 287 ? 9.756 15.359 -65.905 1.00 38.12 287 ARG A CA 1
ATOM 2261 C C . ARG A 1 287 ? 10.073 16.675 -66.635 1.00 38.12 287 ARG A C 1
ATOM 2263 O O . ARG A 1 287 ? 9.238 17.577 -66.599 1.00 38.12 287 ARG A O 1
ATOM 2270 N N . PRO A 1 288 ? 11.203 16.776 -67.355 1.00 42.28 288 PRO A N 1
ATOM 2271 C CA . PRO A 1 288 ? 11.536 17.961 -68.133 1.00 42.28 288 PRO A CA 1
ATOM 2272 C C . PRO A 1 288 ? 10.819 17.942 -69.491 1.00 42.28 288 PRO A C 1
ATOM 2274 O O . PRO A 1 288 ? 10.734 16.905 -70.151 1.00 42.28 288 PRO A O 1
ATOM 2277 N N . ARG A 1 289 ? 10.336 19.105 -69.938 1.00 41.59 289 ARG A N 1
ATOM 2278 C CA . ARG A 1 289 ? 10.033 19.377 -71.348 1.00 41.59 289 ARG A CA 1
ATOM 2279 C C . ARG A 1 289 ? 10.841 20.588 -71.793 1.00 41.59 289 ARG A C 1
ATOM 2281 O O . ARG A 1 289 ? 10.589 21.706 -71.368 1.00 41.59 289 ARG A O 1
ATOM 2288 N N . THR A 1 290 ? 11.804 20.332 -72.663 1.00 44.12 290 THR A N 1
ATOM 2289 C CA . THR A 1 290 ? 12.458 21.305 -73.537 1.00 44.12 290 THR A CA 1
ATOM 2290 C C . THR A 1 290 ? 11.503 21.735 -74.655 1.00 44.12 290 THR A C 1
ATOM 2292 O O . THR A 1 290 ? 10.995 20.862 -75.361 1.00 44.12 290 THR A O 1
ATOM 2295 N N . ARG A 1 291 ? 11.322 23.046 -74.884 1.00 40.91 291 ARG A N 1
ATOM 2296 C CA . ARG A 1 291 ? 11.156 23.622 -76.234 1.00 40.91 291 ARG A CA 1
ATOM 2297 C C . ARG A 1 291 ? 11.473 25.128 -76.250 1.00 40.91 291 ARG A C 1
ATOM 2299 O O . ARG A 1 291 ? 11.117 25.846 -75.327 1.00 40.91 291 ARG A O 1
ATOM 2306 N N . PHE A 1 292 ? 12.177 25.502 -77.315 1.00 41.22 292 PHE A N 1
ATOM 2307 C CA . PHE A 1 292 ? 12.634 26.808 -77.803 1.00 41.22 292 PHE A CA 1
ATOM 2308 C C . PHE A 1 292 ? 11.521 27.827 -78.147 1.00 41.22 292 PHE A C 1
ATOM 2310 O O . PHE A 1 292 ? 10.367 27.425 -78.283 1.00 41.22 292 PHE A O 1
ATOM 2317 N N . GLU A 1 293 ? 11.976 29.064 -78.447 1.00 44.03 293 GLU A N 1
ATOM 2318 C CA . GLU A 1 293 ? 11.322 30.252 -79.070 1.00 44.03 293 GLU A CA 1
ATOM 2319 C C . GLU A 1 293 ? 10.724 31.260 -78.061 1.00 44.03 293 GLU A C 1
ATOM 2321 O O . GLU A 1 293 ? 9.918 30.866 -77.228 1.00 44.03 293 GLU A O 1
ATOM 2326 N N . ARG A 1 294 ? 11.048 32.565 -78.022 1.00 47.41 294 ARG A N 1
ATOM 2327 C CA . ARG A 1 294 ? 11.776 33.531 -78.877 1.00 47.41 294 ARG A CA 1
ATOM 2328 C C . ARG A 1 294 ? 12.591 34.489 -78.007 1.00 47.41 294 ARG A C 1
ATOM 2330 O O . ARG A 1 294 ? 12.195 34.669 -76.835 1.00 47.41 294 ARG A O 1
#

Foldseek 3Di:
DDDDDDDDPDPDPPDDDDDDDPPADDDDDDDDDDDDDDDDDDDDDDDDDDDDDDDDDDDPPPPPPDPDPPDDPPPPPPDDDDDDFAAFWKKKKKWFFAVNAFLAPDPVLLVVLVVLVLVLCVVQVKAWAKKADQRGMIITTITGRGRCVQVSQCSSLVVSQVVSCVVVVHDDTGINDDMDIDIDPDLVSSLVSRLCRLCVCVVVVNDLHSCSGSSICLCCLLVVDPGDPRHPSCVNQVVQDPDSNSSSVSSVVVSVVVSVVVVRDPPDPDDPPDDDDDDDDDDDDDDDDDDDDD

Mean predicted aligned error: 16.46 Å

pLDDT: mean 74.32, std 28.28, range [26.11, 98.69]

Nearest PDB structures (foldseek):
  2xma-assembly1_B  TM=7.672E-01  e=6.143E-05  Deinococcus radiodurans
  2xo6-assembly1_D  TM=7.625E-01  e=7.752E-05  Deinococcus radiodurans
  2xqc-assembly1_A  TM=7.597E-01  e=9.783E-05  Deinococcus radiodurans
  2a6m-assembly2_A-2  TM=8.013E-01  e=2.629E-04  Helicobacter pylori
  2ec2-assembly1_C  TM=7.897E-01  e=2.541E-03  Sulfurisphaera tokodaii

Radius of gyration: 31.8 Å; Cα contacts (8 Å, |Δi|>4): 297; chains: 1; bounding box: 60×78×143 Å